Protein AF-A0A925X3W4-F1 (afdb_monomer_lite)

Foldseek 3Di:
DDDDDPDDDDDDDDPDDQFKDWVPDGDPFPDPCDVQQETEAEDDDAPTETEGEPDPDDPPPDDCLRHQEYEYEDAEYEYEAEYDPVPDDPAHYEYEYHDHAYAYEAHAEAEAYEYELHAEEYEAEAAHYAYEYADAHYAYEYEYHAEAYEEEDHAYAYEAAYAYYEYEYEQHHEAYEEEHHEDAYEYADAAYAYEYEDAYEEYEYHDAYEAYEYHYHYYAYEYEDHHYAYEEEQHHEAYEYEYELDNYHYDNHDYNYHYHYDVD

Radius of gyration: 23.6 Å; chains: 1; bounding box: 62×27×88 Å

Secondary structure (DSSP, 8-state):
-----------S---PPP-EEESSS---------TT-EEEE---STT-EEEEE---S--TT--TTS--EEEEEEEESS-EEEEE-TT---SSPEEEEEEEES--EEEE-SSEEEEEEEES--EEEE-BSS-EEEEEES--EEEE-BS--EEEEEESS-EEEE-BS--EEEEEESS-EEE--BSS-EEEEEESS-EEE--BSS-EEEEEESS-EEEEEESS-EEEEEESS-EEEEEESS-EEE--SS--EEEEEESS-EEE-S--

pLDDT: mean 81.2, std 23.92, range [25.94, 98.94]

Structure (mmCIF, N/CA/C/O backbone):
data_AF-A0A925X3W4-F1
#
_entry.id   AF-A0A925X3W4-F1
#
loop_
_atom_site.group_PDB
_atom_site.id
_atom_site.type_symbol
_atom_site.label_atom_id
_atom_site.label_alt_id
_atom_site.label_comp_id
_atom_site.label_asym_id
_atom_site.label_entity_id
_atom_site.label_seq_id
_atom_site.pdbx_PDB_ins_code
_atom_site.Cartn_x
_atom_site.Cartn_y
_atom_site.Cartn_z
_atom_site.occupancy
_atom_site.B_iso_or_equiv
_atom_site.auth_seq_id
_atom_site.auth_comp_id
_atom_site.auth_asym_id
_atom_site.auth_atom_id
_atom_site.pdbx_PDB_model_num
ATOM 1 N N . MET A 1 1 ? -41.308 2.049 60.012 1.00 34.12 1 MET A N 1
ATOM 2 C CA . MET A 1 1 ? -39.906 1.578 59.997 1.00 34.12 1 MET A CA 1
ATOM 3 C C . MET A 1 1 ? -39.761 0.581 58.864 1.00 34.12 1 MET A C 1
ATOM 5 O O . MET A 1 1 ? -40.687 -0.184 58.630 1.00 34.12 1 MET A O 1
ATOM 9 N N . SER A 1 2 ? -38.674 0.724 58.116 1.00 29.53 2 SER A N 1
ATOM 10 C CA . SER A 1 2 ? -38.393 0.185 56.783 1.00 29.53 2 SER A CA 1
ATOM 11 C C . SER A 1 2 ? -37.983 -1.297 56.760 1.00 29.53 2 SER A C 1
ATOM 13 O O . SER A 1 2 ? -37.533 -1.821 57.780 1.00 29.53 2 SER A O 1
ATOM 15 N N . PRO A 1 3 ? -38.067 -1.953 55.586 1.00 35.34 3 PRO A N 1
ATOM 16 C CA . PRO A 1 3 ? -37.484 -3.267 55.335 1.00 35.34 3 PRO A CA 1
ATOM 17 C C . PRO A 1 3 ? -35.989 -3.139 54.998 1.00 35.34 3 PRO A C 1
ATOM 19 O O . PRO A 1 3 ? -35.613 -2.339 54.144 1.00 35.34 3 PRO A O 1
ATOM 22 N N . ALA A 1 4 ? -35.125 -3.925 55.643 1.00 30.73 4 ALA A N 1
ATOM 23 C CA . ALA A 1 4 ? -33.720 -4.047 55.258 1.00 30.73 4 ALA A CA 1
ATOM 24 C C . ALA A 1 4 ? -33.156 -5.387 55.731 1.00 30.73 4 ALA A C 1
ATOM 26 O O . ALA A 1 4 ? -33.060 -5.607 56.931 1.00 30.73 4 ALA A O 1
ATOM 27 N N . PHE A 1 5 ? -32.756 -6.252 54.797 1.00 26.98 5 PHE A N 1
ATOM 28 C CA . PHE A 1 5 ? -31.586 -7.120 54.971 1.00 26.98 5 PHE A CA 1
ATOM 29 C C . PHE A 1 5 ? -31.034 -7.559 53.598 1.00 26.98 5 PHE A C 1
ATOM 31 O O . PHE A 1 5 ? -30.849 -8.736 53.318 1.00 26.98 5 PHE A O 1
ATOM 38 N N . MET A 1 6 ? -30.757 -6.580 52.728 1.00 25.94 6 MET A N 1
ATOM 39 C CA . MET A 1 6 ? -29.618 -6.676 51.810 1.00 25.94 6 MET A CA 1
ATOM 40 C C . MET A 1 6 ? -28.392 -6.233 52.611 1.00 25.94 6 MET A C 1
ATOM 42 O O . MET A 1 6 ? -28.244 -5.046 52.894 1.00 25.94 6 MET A O 1
ATOM 46 N N . LYS A 1 7 ? -27.549 -7.178 53.032 1.00 28.69 7 LYS A N 1
ATOM 47 C CA . LYS A 1 7 ? -26.226 -6.859 53.577 1.00 28.69 7 LYS A CA 1
ATOM 48 C C . LYS A 1 7 ? -25.208 -6.875 52.442 1.00 28.69 7 LYS A C 1
ATOM 50 O O . LYS A 1 7 ? -24.829 -7.942 51.969 1.00 28.69 7 LYS A O 1
ATOM 55 N N . SER A 1 8 ? -24.764 -5.685 52.050 1.00 33.91 8 SER A N 1
ATOM 56 C CA . SER A 1 8 ? -23.366 -5.469 51.686 1.00 33.91 8 SER A CA 1
ATOM 57 C C . SER A 1 8 ? -22.477 -5.677 52.923 1.00 33.91 8 SER A C 1
ATOM 59 O O . SER A 1 8 ? -22.978 -5.605 54.047 1.00 33.91 8 SER A O 1
ATOM 61 N N . ILE A 1 9 ? -21.199 -5.986 52.680 1.00 27.88 9 ILE A N 1
ATOM 62 C CA . ILE A 1 9 ? -19.970 -5.871 53.504 1.00 27.88 9 ILE A CA 1
ATOM 63 C C . ILE A 1 9 ? -19.007 -6.888 52.852 1.00 27.88 9 ILE A C 1
ATOM 65 O O . ILE A 1 9 ? -19.189 -8.093 52.992 1.00 27.88 9 ILE A O 1
ATOM 69 N N . GLU A 1 10 ? -18.196 -6.499 51.864 1.00 32.62 10 GLU A N 1
ATOM 70 C CA . GLU A 1 10 ? -16.856 -5.904 52.048 1.00 32.62 10 GLU A CA 1
ATOM 71 C C . GLU A 1 10 ? -15.978 -6.706 53.016 1.00 32.62 10 GLU A C 1
ATOM 73 O O . GLU A 1 10 ? -16.062 -6.517 54.224 1.00 32.62 10 GLU A O 1
ATOM 78 N N . SER A 1 11 ? -15.117 -7.581 52.481 1.00 28.42 11 SER A N 1
ATOM 79 C CA . SER A 1 11 ? -13.894 -8.025 53.161 1.00 28.42 11 SER A CA 1
ATOM 80 C C . SER A 1 11 ? -12.981 -8.826 52.215 1.00 28.42 11 SER A C 1
ATOM 82 O O . SER A 1 11 ? -13.370 -9.885 51.733 1.00 28.42 11 SER A O 1
ATOM 84 N N . LEU A 1 12 ? -11.766 -8.300 52.037 1.00 27.28 12 LEU A N 1
ATOM 85 C CA . LEU A 1 12 ? -10.549 -8.838 51.409 1.00 27.28 12 LEU A CA 1
ATOM 86 C C . LEU A 1 12 ? -10.336 -8.692 49.882 1.00 27.28 12 LEU A C 1
ATOM 88 O O . LEU A 1 12 ? -10.690 -9.538 49.069 1.00 27.28 12 LEU A O 1
ATOM 92 N N . GLU A 1 13 ? -9.608 -7.602 49.602 1.00 26.17 13 GLU A N 1
ATOM 93 C CA . GLU A 1 13 ? -8.514 -7.431 48.632 1.00 26.17 13 GLU A CA 1
ATOM 94 C C . GLU A 1 13 ? -8.867 -7.074 47.177 1.00 26.17 13 GLU A C 1
ATOM 96 O O . GLU A 1 13 ? -8.944 -7.899 46.277 1.00 26.17 13 GLU A O 1
ATOM 101 N N . ALA A 1 14 ? -9.031 -5.756 46.985 1.00 28.36 14 ALA A N 1
ATOM 102 C CA . ALA A 1 14 ? -8.682 -4.973 45.797 1.00 28.36 14 ALA A CA 1
ATOM 103 C C . ALA A 1 14 ? -8.911 -5.661 44.442 1.00 28.36 14 ALA A C 1
ATOM 105 O O . ALA A 1 14 ? -7.979 -6.102 43.775 1.00 28.36 14 ALA A O 1
ATOM 106 N N . ARG A 1 15 ? -10.167 -5.646 43.994 1.00 34.12 15 ARG A N 1
ATOM 107 C CA . ARG A 1 15 ? -10.527 -5.847 42.587 1.00 34.12 15 ARG A CA 1
ATOM 108 C C . ARG A 1 15 ? -10.001 -4.649 41.784 1.00 34.12 15 ARG A C 1
ATOM 110 O O . ARG A 1 15 ? -10.484 -3.534 41.967 1.00 34.12 15 ARG A O 1
ATOM 117 N N . ARG A 1 16 ? -8.958 -4.874 40.979 1.00 40.09 16 ARG A N 1
ATOM 118 C CA . ARG A 1 16 ? -8.182 -3.865 40.232 1.00 40.09 16 ARG A CA 1
ATOM 119 C C . ARG A 1 16 ? -8.735 -3.764 38.805 1.00 40.09 16 ARG A C 1
ATOM 121 O O . ARG A 1 16 ? -8.763 -4.764 38.101 1.00 40.09 16 ARG A O 1
ATOM 128 N N . LEU A 1 17 ? -9.238 -2.591 38.419 1.00 34.00 17 LEU A N 1
ATOM 129 C CA . LEU A 1 17 ? -9.954 -2.363 37.156 1.00 34.00 17 LEU A CA 1
ATOM 130 C C . LEU A 1 17 ? -9.014 -1.809 36.075 1.00 34.00 17 LEU A C 1
ATOM 132 O O . LEU A 1 17 ? -8.432 -0.746 36.267 1.00 34.00 17 LEU A O 1
ATOM 136 N N . LEU A 1 18 ? -8.938 -2.499 34.935 1.00 37.53 18 LEU A N 1
ATOM 137 C CA . LEU A 1 18 ? -8.702 -1.895 33.621 1.00 37.53 18 LEU A CA 1
ATOM 138 C C . LEU A 1 18 ? -10.071 -1.386 33.130 1.00 37.53 18 LEU A C 1
ATOM 140 O O . LEU A 1 18 ? -11.048 -2.135 33.210 1.00 37.53 18 LEU A O 1
ATOM 144 N N . SER A 1 19 ? -10.196 -0.133 32.692 1.00 40.84 19 SER A N 1
ATOM 145 C CA . SER A 1 19 ? -11.475 0.398 32.199 1.00 40.84 19 SER A CA 1
ATOM 146 C C . SER A 1 19 ? -11.510 0.403 30.673 1.00 40.84 19 SER A C 1
ATOM 148 O O . SER A 1 19 ? -10.933 1.283 30.045 1.00 40.84 19 SER A O 1
ATOM 150 N N . ALA A 1 20 ? -12.234 -0.547 30.084 1.00 39.69 20 ALA A N 1
ATOM 151 C CA . ALA A 1 20 ? -12.773 -0.395 28.735 1.00 39.69 20 ALA A CA 1
ATOM 152 C C . ALA A 1 20 ? -14.108 0.358 28.841 1.00 39.69 20 ALA A C 1
ATOM 154 O O . ALA A 1 20 ? -14.932 0.042 29.708 1.00 39.69 20 ALA A O 1
ATOM 155 N N . THR A 1 21 ? -14.319 1.369 28.000 1.00 36.84 21 THR A N 1
ATOM 156 C CA . THR A 1 21 ? -15.554 2.165 28.013 1.00 36.84 21 THR A CA 1
ATOM 157 C C . THR A 1 21 ? -16.324 1.898 26.727 1.00 36.84 21 THR A C 1
ATOM 159 O O . THR A 1 21 ? -15.906 2.320 25.660 1.00 36.84 21 THR A O 1
ATOM 162 N N . LEU A 1 22 ? -17.474 1.230 26.838 1.00 34.75 22 LEU A N 1
ATOM 163 C CA . LEU A 1 22 ? -18.503 1.195 25.797 1.00 34.75 22 LEU A CA 1
ATOM 164 C C . LEU A 1 22 ? -19.539 2.271 26.160 1.00 34.75 22 LEU A C 1
ATOM 166 O O . LEU A 1 22 ? -20.033 2.285 27.298 1.00 34.75 22 LEU A O 1
ATOM 170 N N . ARG A 1 23 ? -19.920 3.173 25.249 1.00 36.81 23 ARG A N 1
ATOM 171 C CA . ARG A 1 23 ? -21.089 4.039 25.501 1.00 36.81 23 ARG A CA 1
ATOM 172 C C . ARG A 1 23 ? -22.374 3.229 25.303 1.00 36.81 23 ARG A C 1
ATOM 174 O O . ARG A 1 23 ? -22.963 3.239 24.236 1.00 36.81 23 ARG A O 1
ATOM 181 N N . GLY A 1 24 ? -22.819 2.562 26.367 1.00 33.84 24 GLY A N 1
ATOM 182 C CA . GLY A 1 24 ? -24.099 1.842 26.414 1.00 33.84 24 GLY A CA 1
ATOM 183 C C . GLY A 1 24 ? -24.166 0.807 27.534 1.00 33.84 24 GLY A C 1
ATOM 184 O O . GLY A 1 24 ? -25.161 0.751 28.249 1.00 33.84 24 GLY A O 1
ATOM 185 N N . HIS A 1 25 ? -23.074 0.075 27.776 1.00 31.97 25 HIS A N 1
ATOM 186 C CA . HIS A 1 25 ? -22.954 -0.906 28.857 1.00 31.97 25 HIS A CA 1
ATOM 187 C C . HIS A 1 25 ? -21.489 -1.060 29.297 1.00 31.97 25 HIS A C 1
ATOM 189 O O . HIS A 1 25 ? -20.609 -1.311 28.487 1.00 31.97 25 HIS A O 1
ATOM 195 N N . THR A 1 26 ? -21.199 -0.934 30.596 1.00 33.34 26 THR A N 1
ATOM 196 C CA . THR A 1 26 ? -19.861 -1.215 31.145 1.00 33.34 26 THR A CA 1
ATOM 197 C C . THR A 1 26 ? -19.554 -2.707 30.994 1.00 33.34 26 THR A C 1
ATOM 199 O O . THR A 1 26 ? -20.144 -3.521 31.712 1.00 33.34 26 THR A O 1
ATOM 202 N N . LEU A 1 27 ? -18.643 -3.090 30.091 1.00 36.84 27 LEU A N 1
ATOM 203 C CA . LEU A 1 27 ? -18.193 -4.478 30.024 1.00 36.84 27 LEU A CA 1
ATOM 204 C C . LEU A 1 27 ? -17.334 -4.778 31.256 1.00 36.84 27 LEU A C 1
ATOM 206 O O . LEU A 1 27 ? -16.388 -4.062 31.589 1.00 36.84 27 LEU A O 1
ATOM 210 N N . ARG A 1 28 ? -17.685 -5.854 31.960 1.00 33.81 28 ARG A N 1
ATOM 211 C CA . ARG A 1 28 ? -16.826 -6.423 32.993 1.00 33.81 28 ARG A CA 1
ATOM 212 C C . ARG A 1 28 ? -15.615 -7.025 32.293 1.00 33.81 28 ARG A C 1
ATOM 214 O O . ARG A 1 28 ? -15.751 -8.058 31.649 1.00 33.81 28 ARG A O 1
ATOM 221 N N . VAL A 1 29 ? -14.448 -6.412 32.470 1.00 37.69 29 VAL A N 1
ATOM 222 C CA . VAL A 1 29 ? -13.164 -7.079 32.240 1.00 37.69 29 VAL A CA 1
ATOM 223 C C . VAL A 1 29 ? -13.162 -8.325 33.126 1.00 37.69 29 VAL A C 1
ATOM 225 O O . VAL A 1 29 ? -13.021 -8.229 34.346 1.00 37.69 29 VAL A O 1
ATOM 228 N N . ALA A 1 30 ? -13.395 -9.498 32.537 1.00 34.72 30 ALA A N 1
ATOM 229 C CA . ALA A 1 30 ? -13.154 -10.775 33.194 1.00 34.72 30 ALA A CA 1
ATOM 230 C C . ALA A 1 30 ? -11.642 -11.020 33.184 1.00 34.72 30 ALA A C 1
ATOM 232 O O . ALA A 1 30 ? -11.141 -11.901 32.505 1.00 34.72 30 ALA A O 1
ATOM 233 N N . GLY A 1 31 ? -10.914 -10.169 33.902 1.00 32.50 31 GLY A N 1
ATOM 234 C CA . GLY A 1 31 ? -9.524 -10.395 34.238 1.00 32.50 31 GLY A CA 1
ATOM 235 C C . GLY A 1 31 ? -9.478 -11.176 35.542 1.00 32.50 31 GLY A C 1
ATOM 236 O O . GLY A 1 31 ? -9.290 -10.586 36.599 1.00 32.50 31 GLY A O 1
ATOM 237 N N . ASP A 1 32 ? -9.640 -12.494 35.477 1.00 34.69 32 ASP A N 1
ATOM 238 C CA . ASP A 1 32 ? -8.452 -13.233 35.878 1.00 34.69 32 ASP A CA 1
ATOM 239 C C . ASP A 1 32 ? -7.575 -13.111 34.641 1.00 34.69 32 ASP A C 1
ATOM 241 O O . ASP A 1 32 ? -7.994 -13.495 33.547 1.00 34.69 32 ASP A O 1
ATOM 245 N N . ALA A 1 33 ? -6.399 -12.499 34.771 1.00 38.91 33 ALA A N 1
ATOM 246 C CA . ALA A 1 33 ? -5.349 -12.907 33.865 1.00 38.91 33 ALA A CA 1
ATOM 247 C C . ALA A 1 33 ? -5.330 -14.433 33.996 1.00 38.91 33 ALA A C 1
ATOM 249 O O . ALA A 1 33 ? -4.987 -14.952 35.058 1.00 38.91 33 ALA A O 1
ATOM 250 N N . ASP A 1 34 ? -5.759 -15.153 32.959 1.00 46.16 34 ASP A N 1
ATOM 251 C CA . ASP A 1 34 ? -5.366 -16.550 32.857 1.00 46.16 34 ASP A CA 1
ATOM 252 C C . ASP A 1 34 ? -3.828 -16.580 32.951 1.00 46.16 34 ASP A C 1
ATOM 254 O O . ASP A 1 34 ? -3.177 -15.532 32.846 1.00 46.16 34 ASP A O 1
ATOM 258 N N . THR A 1 35 ? -3.202 -17.737 33.131 1.00 47.31 35 THR A N 1
ATOM 259 C CA . THR A 1 35 ? -1.739 -17.848 33.343 1.00 47.31 35 THR A CA 1
ATOM 260 C C . THR A 1 35 ? -0.845 -17.154 32.285 1.00 47.31 35 THR A C 1
ATOM 262 O O . THR A 1 35 ? 0.373 -17.094 32.449 1.00 47.31 35 THR A O 1
ATOM 265 N N . ASP A 1 36 ? -1.452 -16.609 31.227 1.00 51.66 36 ASP A N 1
ATOM 266 C CA . ASP A 1 36 ? -0.879 -15.998 30.036 1.00 51.66 36 ASP A CA 1
ATOM 267 C C . ASP A 1 36 ? -1.049 -14.463 29.919 1.00 51.66 36 ASP A C 1
ATOM 269 O O . ASP A 1 36 ? -0.608 -13.894 28.917 1.00 51.66 36 ASP A O 1
ATOM 273 N N . ASN A 1 37 ? -1.656 -13.771 30.895 1.00 60.03 37 ASN A N 1
ATOM 274 C CA . ASN A 1 37 ? -1.778 -12.298 30.931 1.00 60.03 37 ASN A CA 1
ATOM 275 C C . ASN A 1 37 ? -2.414 -11.662 29.664 1.00 60.03 37 ASN A C 1
ATOM 277 O O . ASN A 1 37 ? -1.815 -10.799 29.011 1.00 60.03 37 ASN A O 1
ATOM 281 N N . THR A 1 38 ? -3.628 -12.102 29.306 1.00 61.22 38 THR A N 1
ATOM 282 C CA . THR A 1 38 ? -4.389 -11.654 28.117 1.00 61.22 38 THR A CA 1
ATOM 283 C C . THR A 1 38 ? -5.673 -10.903 28.502 1.00 61.22 38 THR A C 1
ATOM 285 O O . THR A 1 38 ? -6.366 -11.316 29.430 1.00 61.22 38 THR A O 1
ATOM 288 N N . ILE A 1 39 ? -6.012 -9.830 27.777 1.00 66.81 39 ILE A N 1
ATOM 289 C CA . ILE A 1 39 ? -7.287 -9.093 27.879 1.00 66.81 39 ILE A CA 1
ATOM 290 C C . ILE A 1 39 ? -8.147 -9.421 26.655 1.00 66.81 39 ILE A C 1
ATOM 292 O O . ILE A 1 39 ? -7.658 -9.322 25.535 1.00 66.81 39 ILE A O 1
ATOM 296 N N . ILE A 1 40 ? -9.418 -9.785 26.856 1.00 65.12 40 ILE A N 1
ATOM 297 C CA . ILE A 1 40 ? -10.365 -10.089 25.771 1.00 65.12 40 ILE A CA 1
ATOM 298 C C . ILE A 1 40 ? -11.589 -9.180 25.893 1.00 65.12 40 ILE A C 1
ATOM 300 O O . ILE A 1 40 ? -12.218 -9.117 26.953 1.00 65.12 40 ILE A O 1
ATOM 304 N N . VAL A 1 41 ? -11.934 -8.511 24.796 1.00 71.44 41 VAL A N 1
ATOM 305 C CA . VAL A 1 41 ? -13.128 -7.684 24.635 1.00 71.44 41 VAL A CA 1
ATOM 306 C C . VAL A 1 41 ? -13.906 -8.209 23.431 1.00 71.44 41 VAL A C 1
ATOM 308 O O . VAL A 1 41 ? -13.392 -8.282 22.321 1.00 71.44 41 VAL A O 1
ATOM 311 N N . SER A 1 42 ? -15.146 -8.631 23.652 1.00 67.62 42 SER A N 1
ATOM 312 C CA . SER A 1 42 ? -16.023 -9.106 22.579 1.00 67.62 42 SER A CA 1
ATOM 313 C C . SER A 1 42 ? -17.445 -8.672 22.914 1.00 67.62 42 SER A C 1
ATOM 315 O O . SER A 1 42 ? -18.057 -9.279 23.805 1.00 67.62 42 SER A O 1
ATOM 317 N N . PRO A 1 43 ? -17.953 -7.600 22.297 1.00 63.91 43 PRO A N 1
ATOM 318 C CA . PRO A 1 43 ? -19.298 -7.133 22.530 1.00 63.91 43 PRO A CA 1
ATOM 319 C C . PRO A 1 43 ? -20.292 -8.084 21.817 1.00 63.91 43 PRO A C 1
ATOM 321 O O . PRO A 1 43 ? -19.896 -9.091 21.211 1.00 63.91 43 PRO A O 1
ATOM 324 N N . SER A 1 44 ? -21.586 -7.925 22.085 1.00 58.53 44 SER A N 1
ATOM 325 C CA . SER A 1 44 ? -22.585 -8.977 21.831 1.00 58.53 44 SER A CA 1
ATOM 326 C C . SER A 1 44 ? -23.497 -8.718 20.645 1.00 58.53 44 SER A C 1
ATOM 328 O O . SER A 1 44 ? -24.149 -9.671 20.215 1.00 58.53 44 SER A O 1
ATOM 330 N N . ASP A 1 45 ? -23.567 -7.484 20.152 1.00 59.44 45 ASP A N 1
ATOM 331 C CA . ASP A 1 45 ? -24.623 -7.038 19.253 1.00 59.44 45 ASP A CA 1
ATOM 332 C C . ASP A 1 45 ? -24.045 -6.227 18.082 1.00 59.44 45 ASP A C 1
ATOM 334 O O . ASP A 1 45 ? -22.899 -5.810 18.100 1.00 59.44 45 ASP A O 1
ATOM 338 N N . ALA A 1 46 ? -24.841 -6.038 17.031 1.00 59.84 46 ALA A N 1
ATOM 339 C CA . ALA A 1 46 ? -24.412 -5.292 15.854 1.00 59.84 46 ALA A CA 1
ATOM 340 C C . ALA A 1 46 ? -24.415 -3.779 16.087 1.00 59.84 46 ALA A C 1
ATOM 342 O O . ALA A 1 46 ? -25.419 -3.247 16.578 1.00 59.84 46 ALA A O 1
ATOM 343 N N . GLY A 1 47 ? -23.361 -3.082 15.649 1.00 59.81 47 GLY A N 1
ATOM 344 C CA . GLY A 1 47 ? -23.275 -1.623 15.761 1.00 59.81 47 GLY A CA 1
ATOM 345 C C . GLY A 1 47 ? -22.529 -1.136 17.006 1.00 59.81 47 GLY A C 1
ATOM 346 O O . GLY A 1 47 ? -22.841 -0.056 17.524 1.00 59.81 47 GLY A O 1
ATOM 347 N N . ASP A 1 48 ? -21.629 -1.950 17.553 1.00 64.56 48 ASP A N 1
ATOM 348 C CA . ASP A 1 48 ? -20.991 -1.736 18.841 1.00 64.56 48 ASP A CA 1
ATOM 349 C C . ASP A 1 48 ? -19.756 -0.819 18.720 1.00 64.56 48 ASP A C 1
ATOM 351 O O . ASP A 1 48 ? -18.853 -0.992 17.907 1.00 64.56 48 ASP A O 1
ATOM 355 N N . GLN A 1 49 ? -19.680 0.189 19.597 1.00 64.44 49 GLN A N 1
ATOM 356 C CA . GLN A 1 49 ? -18.499 1.051 19.727 1.00 64.44 49 GLN A CA 1
ATOM 357 C C . GLN A 1 49 ? -17.642 0.614 20.916 1.00 64.44 49 GLN A C 1
ATOM 359 O O . GLN A 1 49 ? -17.976 0.892 22.074 1.00 64.44 49 GLN A O 1
ATOM 364 N N . VAL A 1 50 ? -16.516 -0.033 20.632 1.00 65.62 50 VAL A N 1
ATOM 365 C CA . VAL A 1 50 ? -15.541 -0.544 21.595 1.00 65.62 50 VAL A CA 1
ATOM 366 C C . VAL A 1 50 ? -14.311 0.356 21.673 1.00 65.62 50 VAL A C 1
ATOM 368 O O . VAL A 1 50 ? -13.485 0.400 20.767 1.00 65.62 50 VAL A O 1
ATOM 371 N N . GLN A 1 51 ? -14.124 1.000 22.826 1.00 65.31 51 GLN A N 1
ATOM 372 C CA . GLN A 1 51 ? -12.900 1.736 23.137 1.00 65.31 51 GLN A CA 1
ATOM 373 C C . GLN A 1 51 ? -12.153 1.092 24.315 1.00 65.31 51 GLN A C 1
ATOM 375 O O . GLN A 1 51 ? -12.680 0.974 25.432 1.00 65.31 51 GLN A O 1
ATOM 380 N N . VAL A 1 52 ? -10.903 0.699 24.069 1.00 64.56 52 VAL A N 1
ATOM 381 C CA . VAL A 1 52 ? -9.951 0.206 25.070 1.00 64.56 52 VAL A CA 1
ATOM 382 C C . VAL A 1 52 ? -8.923 1.304 25.334 1.00 64.56 52 VAL A C 1
ATOM 384 O O . VAL A 1 52 ? -8.068 1.587 24.499 1.00 64.56 52 VAL A O 1
ATOM 387 N N . ASN A 1 53 ? -9.002 1.916 26.516 1.00 60.25 53 ASN A N 1
ATOM 388 C CA . ASN A 1 53 ? -8.043 2.932 26.946 1.00 60.25 53 ASN A CA 1
ATOM 389 C C . ASN A 1 53 ? -6.929 2.283 27.764 1.00 60.25 53 ASN A C 1
ATOM 391 O O . ASN A 1 53 ? -7.198 1.643 28.788 1.00 60.25 53 ASN A O 1
ATOM 395 N N . LEU A 1 54 ? -5.681 2.486 27.347 1.00 57.19 54 LEU A N 1
ATOM 396 C CA . LEU A 1 54 ? -4.498 2.026 28.070 1.00 57.19 54 LEU A CA 1
ATOM 397 C C . LEU A 1 54 ? -3.874 3.204 28.840 1.00 57.19 54 LEU A C 1
ATOM 399 O O . LEU A 1 54 ? -2.802 3.702 28.513 1.00 57.19 54 LEU A O 1
ATOM 403 N N . ASP A 1 55 ? -4.563 3.679 29.885 1.00 52.84 55 ASP A N 1
ATOM 404 C CA . ASP A 1 55 ? -4.112 4.827 30.687 1.00 52.84 55 ASP A CA 1
ATOM 405 C C . ASP A 1 55 ? -3.041 4.456 31.736 1.00 52.84 55 ASP A C 1
ATOM 407 O O . ASP A 1 55 ? -3.279 3.681 32.667 1.00 52.84 55 ASP A O 1
ATOM 411 N N . LEU A 1 56 ? -1.875 5.112 31.663 1.00 47.22 56 LEU A N 1
ATOM 412 C CA . LEU A 1 56 ? -0.854 5.166 32.720 1.00 47.22 56 LEU A CA 1
ATOM 413 C C . LEU A 1 56 ? -1.045 6.415 33.603 1.00 47.22 56 LEU A C 1
ATOM 415 O O . LEU A 1 56 ? -0.244 7.344 33.547 1.00 47.22 56 LEU A O 1
ATOM 419 N N . GLU A 1 57 ? -2.072 6.477 34.454 1.00 41.56 57 GLU A N 1
ATOM 420 C CA . GLU A 1 57 ? -2.049 7.419 35.588 1.00 41.56 57 GLU A CA 1
ATOM 421 C C . GLU A 1 57 ? -2.449 6.749 36.913 1.00 41.56 57 GLU A C 1
ATOM 423 O O . GLU A 1 57 ? -3.609 6.501 37.223 1.00 41.56 57 GLU A O 1
ATOM 428 N N . ALA A 1 58 ? -1.414 6.484 37.716 1.00 34.06 58 ALA A N 1
ATOM 429 C CA . ALA A 1 58 ? -1.434 6.371 39.174 1.00 34.06 58 ALA A CA 1
ATOM 430 C C . ALA A 1 58 ? -2.334 5.308 39.836 1.00 34.06 58 ALA A C 1
ATOM 432 O O . ALA A 1 58 ? -2.737 5.481 40.988 1.00 34.06 58 ALA A O 1
ATOM 433 N N . ALA A 1 59 ? -2.533 4.140 39.227 1.00 34.59 59 ALA A N 1
ATOM 434 C CA . ALA A 1 59 ? -2.757 2.946 40.039 1.00 34.59 59 ALA A CA 1
ATOM 435 C C . ALA A 1 59 ? -1.388 2.436 40.520 1.00 34.59 59 ALA A C 1
ATOM 437 O O . ALA A 1 59 ? -0.665 1.785 39.775 1.00 34.59 59 ALA A O 1
ATOM 438 N N . GLN A 1 60 ? -1.020 2.712 41.775 1.00 38.81 60 GLN A N 1
ATOM 439 C CA . GLN A 1 60 ? 0.237 2.277 42.421 1.00 38.81 60 GLN A CA 1
ATOM 440 C C . GLN A 1 60 ? 0.493 0.744 42.418 1.00 38.81 60 GLN A C 1
ATOM 442 O O . GLN A 1 60 ? 1.435 0.285 43.059 1.00 38.81 60 GLN A O 1
ATOM 447 N N . PHE A 1 61 ? -0.329 -0.069 41.740 1.00 35.25 61 PHE A N 1
ATOM 448 C CA . PHE A 1 61 ? -0.377 -1.524 41.908 1.00 35.25 61 PHE A CA 1
ATOM 449 C C . PHE A 1 61 ? -0.717 -2.337 40.638 1.00 35.25 61 PHE A C 1
ATOM 451 O O . PHE A 1 61 ? -1.003 -3.531 40.763 1.00 35.25 61 PHE A O 1
ATOM 458 N N . PHE A 1 62 ? -0.682 -1.738 39.438 1.00 36.56 62 PHE A N 1
ATOM 459 C CA . PHE A 1 62 ? -0.657 -2.475 38.164 1.00 36.56 62 PHE A CA 1
ATOM 460 C C . PHE A 1 62 ? 0.235 -1.733 37.168 1.00 36.56 62 PHE A C 1
ATOM 462 O O . PHE A 1 62 ? 0.012 -0.561 36.876 1.00 36.56 62 PHE A O 1
ATOM 469 N N . THR A 1 63 ? 1.260 -2.405 36.666 1.00 47.06 63 THR A N 1
ATOM 470 C CA . THR A 1 63 ? 2.002 -1.956 35.493 1.00 47.06 63 THR A CA 1
ATOM 471 C C . THR A 1 63 ? 1.482 -2.775 34.314 1.00 47.06 63 THR A C 1
ATOM 473 O O . THR A 1 63 ? 1.265 -3.977 34.446 1.00 47.06 63 THR A O 1
ATOM 476 N N . LEU A 1 64 ? 1.334 -2.174 33.132 1.00 51.00 64 LEU A N 1
ATOM 477 C CA . LEU A 1 64 ? 1.122 -2.920 31.878 1.00 51.00 64 LEU A CA 1
ATOM 478 C C . LEU A 1 64 ? 2.286 -3.883 31.551 1.00 51.00 64 LEU A C 1
ATOM 480 O O . LEU A 1 64 ? 2.243 -4.592 30.557 1.00 51.00 64 LEU A O 1
ATOM 484 N N . ALA A 1 65 ? 3.307 -3.951 32.416 1.00 54.16 65 ALA A N 1
ATOM 485 C CA . ALA A 1 65 ? 4.490 -4.788 32.283 1.00 54.16 65 ALA A CA 1
ATOM 486 C C . ALA A 1 65 ? 4.188 -6.292 32.199 1.00 54.16 65 ALA A C 1
ATOM 488 O O . ALA A 1 65 ? 5.015 -7.028 31.660 1.00 54.16 65 ALA A O 1
ATOM 489 N N . ASP A 1 66 ? 3.044 -6.739 32.727 1.00 57.56 66 ASP A N 1
ATOM 490 C CA . ASP A 1 66 ? 2.662 -8.151 32.708 1.00 57.56 66 ASP A CA 1
ATOM 491 C C . ASP A 1 66 ? 1.728 -8.503 31.543 1.00 57.56 66 ASP A C 1
ATOM 493 O O . ASP A 1 66 ? 1.727 -9.659 31.123 1.00 57.56 66 ASP A O 1
ATOM 497 N N . VAL A 1 67 ? 0.979 -7.546 30.979 1.00 63.94 67 VAL A N 1
ATOM 498 C CA . VAL A 1 67 ? 0.075 -7.805 29.847 1.00 63.94 67 VAL A CA 1
ATOM 499 C C . VAL A 1 67 ? 0.894 -8.195 28.624 1.00 63.94 67 VAL A C 1
ATOM 501 O O . VAL A 1 67 ? 1.851 -7.520 28.256 1.00 63.94 67 VAL A O 1
ATOM 504 N N . ARG A 1 68 ? 0.514 -9.305 27.990 1.00 72.94 68 ARG A N 1
ATOM 505 C CA . ARG A 1 68 ? 1.161 -9.791 26.764 1.00 72.94 68 ARG A CA 1
ATOM 506 C C . ARG A 1 68 ? 0.281 -9.642 25.541 1.00 72.94 68 ARG A C 1
ATOM 508 O O . ARG A 1 68 ? 0.812 -9.524 24.440 1.00 72.94 68 ARG A O 1
ATOM 515 N N . ARG A 1 69 ? -1.043 -9.716 25.716 1.00 77.75 69 ARG A N 1
ATOM 516 C CA . ARG A 1 69 ? -1.996 -9.680 24.606 1.00 77.75 69 ARG A CA 1
ATOM 517 C C . ARG A 1 69 ? -3.273 -8.924 24.947 1.00 77.75 69 ARG A C 1
ATOM 519 O O . ARG A 1 69 ? -3.794 -9.064 26.054 1.00 77.75 69 ARG A O 1
ATOM 526 N N . ILE A 1 70 ? -3.796 -8.209 23.962 1.00 80.19 70 ILE A N 1
ATOM 527 C CA . ILE A 1 70 ? -5.138 -7.624 23.955 1.00 80.19 70 ILE A CA 1
ATOM 528 C C . ILE A 1 70 ? -5.853 -8.174 22.728 1.00 80.19 70 ILE A C 1
ATOM 530 O O . ILE A 1 70 ? -5.263 -8.223 21.658 1.00 80.19 70 ILE A O 1
ATOM 534 N N . ILE A 1 71 ? -7.094 -8.621 22.882 1.00 81.69 71 ILE A N 1
ATOM 535 C CA . ILE A 1 71 ? -7.926 -9.127 21.792 1.00 81.69 71 ILE A CA 1
ATOM 536 C C . ILE A 1 71 ? -9.248 -8.368 21.823 1.00 81.69 71 ILE A C 1
ATOM 538 O O . ILE A 1 71 ? -9.924 -8.366 22.855 1.00 81.69 71 ILE A O 1
ATOM 542 N N . VAL A 1 72 ? -9.616 -7.751 20.706 1.00 83.81 72 VAL A N 1
ATOM 543 C CA . VAL A 1 72 ? -10.887 -7.058 20.493 1.00 83.81 72 VAL A CA 1
ATOM 544 C C . VAL A 1 72 ? -11.526 -7.604 19.218 1.00 83.81 72 VAL A C 1
ATOM 546 O O . VAL A 1 72 ? -10.851 -7.703 18.203 1.00 83.81 72 VAL A O 1
ATOM 549 N N . SER A 1 73 ? -12.802 -7.982 19.270 1.00 83.19 73 SER A N 1
ATOM 550 C CA . SER A 1 73 ? -13.539 -8.517 18.113 1.00 83.19 73 SER A CA 1
ATOM 551 C C . SER A 1 73 ? -14.917 -7.868 18.042 1.00 83.19 73 SER A C 1
ATOM 553 O O . SER A 1 73 ? -15.583 -7.885 19.075 1.00 83.19 73 SER A O 1
ATOM 555 N N . GLY A 1 74 ? -15.315 -7.304 16.898 1.00 76.88 74 GLY A N 1
ATOM 556 C CA . GLY A 1 74 ? -16.625 -6.684 16.641 1.00 76.88 74 GLY A CA 1
ATOM 557 C C . GLY A 1 74 ? -17.718 -7.713 16.330 1.00 76.88 74 GLY A C 1
ATOM 558 O O . GLY A 1 74 ? -18.741 -7.776 17.013 1.00 76.88 74 GLY A O 1
ATOM 559 N N . ARG A 1 75 ? -17.386 -8.693 15.481 1.00 81.31 75 ARG A N 1
ATOM 560 C CA . ARG A 1 75 ? -18.209 -9.834 15.036 1.00 81.31 75 ARG A CA 1
ATOM 561 C C . ARG A 1 75 ? -19.165 -9.515 13.895 1.00 81.31 75 ARG A C 1
ATOM 563 O O . ARG A 1 75 ? -18.899 -9.976 12.800 1.00 81.31 75 ARG A O 1
ATOM 570 N N . ASN A 1 76 ? -20.329 -8.926 14.156 1.00 79.56 76 ASN A N 1
ATOM 571 C CA . ASN A 1 76 ? -21.364 -8.729 13.135 1.00 79.56 76 ASN A CA 1
ATOM 572 C C . ASN A 1 76 ? -21.858 -7.290 13.206 1.00 79.56 76 ASN A C 1
ATOM 574 O O . ASN A 1 76 ? -22.200 -6.851 14.294 1.00 79.56 76 ASN A O 1
ATOM 578 N N . GLY A 1 77 ? -22.138 -6.677 12.062 1.00 81.25 77 GLY A N 1
ATOM 579 C CA . GLY A 1 77 ? -22.580 -5.290 11.978 1.00 81.25 77 GLY A CA 1
ATOM 580 C C . GLY A 1 77 ? -21.426 -4.293 12.027 1.00 81.25 77 GLY A C 1
ATOM 581 O O . GLY A 1 77 ? -20.296 -4.651 12.281 1.00 81.25 77 GLY A O 1
ATOM 582 N N . ASP A 1 78 ? -21.753 -3.031 11.769 1.00 84.75 78 ASP A N 1
ATOM 583 C CA . ASP A 1 78 ? -20.768 -1.954 11.638 1.00 84.75 78 ASP A CA 1
ATOM 584 C C . ASP A 1 78 ? -20.223 -1.524 13.014 1.00 84.75 78 ASP A C 1
ATOM 586 O O . ASP A 1 78 ? -20.890 -0.790 13.753 1.00 84.75 78 ASP A O 1
ATOM 590 N N . ASP A 1 79 ? -19.016 -1.942 13.364 1.00 80.25 79 ASP A N 1
ATOM 591 C CA . ASP A 1 79 ? -18.410 -1.737 14.673 1.00 80.25 79 ASP A CA 1
ATOM 592 C C . ASP A 1 79 ? -17.318 -0.652 14.658 1.00 80.25 79 ASP A C 1
ATOM 594 O O . ASP A 1 79 ? -16.755 -0.261 13.638 1.00 80.25 79 ASP A O 1
ATOM 598 N N . THR A 1 80 ? -17.001 -0.092 15.827 1.00 84.62 80 THR A N 1
ATOM 599 C CA . THR A 1 80 ? -15.839 0.799 15.986 1.00 84.62 80 THR A CA 1
ATOM 600 C C . THR A 1 80 ? -14.923 0.252 17.061 1.00 84.62 80 THR A C 1
ATOM 602 O O . THR A 1 80 ? -15.297 0.253 18.230 1.00 84.62 80 THR A O 1
ATOM 605 N N . LEU A 1 81 ? -13.715 -0.170 16.700 1.00 84.50 81 LEU A N 1
ATOM 606 C CA . LEU A 1 81 ? -12.706 -0.697 17.614 1.00 84.50 81 LEU A CA 1
ATOM 607 C C . LEU A 1 81 ? -11.589 0.332 17.776 1.00 84.50 81 LEU A C 1
ATOM 609 O O . LEU A 1 81 ? -11.045 0.833 16.800 1.00 84.50 81 LEU A O 1
ATOM 613 N N . THR A 1 82 ? -11.242 0.708 19.003 1.00 83.25 82 THR A N 1
ATOM 614 C CA . THR A 1 82 ? -10.186 1.703 19.246 1.00 83.25 82 THR A CA 1
ATOM 615 C C . THR A 1 82 ? -9.282 1.292 20.397 1.00 83.25 82 THR A C 1
ATOM 617 O O . THR A 1 82 ? -9.768 1.042 21.504 1.00 83.25 82 THR A O 1
ATOM 620 N N . ILE A 1 83 ? -7.972 1.275 20.144 1.00 80.69 83 ILE A N 1
ATOM 621 C CA . ILE A 1 83 ? -6.919 1.193 21.159 1.00 80.69 83 ILE A CA 1
ATOM 622 C C . ILE A 1 83 ? -6.291 2.581 21.303 1.00 80.69 83 ILE A C 1
ATOM 624 O O . ILE A 1 83 ? -5.609 3.060 20.402 1.00 80.69 83 ILE A O 1
ATOM 628 N N . ASP A 1 84 ? -6.529 3.240 22.436 1.00 73.94 84 ASP A N 1
ATOM 629 C CA . ASP A 1 84 ? -5.934 4.548 22.726 1.00 73.94 84 ASP A CA 1
ATOM 630 C C . ASP A 1 84 ? -4.636 4.379 23.530 1.00 73.94 84 ASP A C 1
ATOM 632 O O . ASP A 1 84 ? -4.657 3.958 24.693 1.00 73.94 84 ASP A O 1
ATOM 636 N N . GLU A 1 85 ? -3.514 4.734 22.897 1.00 71.44 85 GLU A N 1
ATOM 637 C CA . GLU A 1 85 ? -2.165 4.739 23.482 1.00 71.44 85 GLU A CA 1
ATOM 638 C C . GLU A 1 85 ? -1.545 6.142 23.513 1.00 71.44 85 GLU A C 1
ATOM 640 O O . GLU A 1 85 ? -0.323 6.304 23.481 1.00 71.44 85 GLU A O 1
ATOM 645 N N . SER A 1 86 ? -2.373 7.186 23.607 1.00 59.03 86 SER A N 1
ATOM 646 C CA . SER A 1 86 ? -1.974 8.606 23.567 1.00 59.03 86 SER A CA 1
ATOM 647 C C . SER A 1 86 ? -0.904 9.042 24.586 1.00 59.03 86 SER A C 1
ATOM 649 O O . SER A 1 86 ? -0.437 10.183 24.547 1.00 59.03 86 SER A O 1
ATOM 651 N N . ARG A 1 87 ? -0.476 8.159 25.497 1.00 57.22 87 ARG A N 1
ATOM 652 C CA . ARG A 1 87 ? 0.572 8.396 26.504 1.00 57.22 87 ARG A CA 1
ATOM 653 C C . ARG A 1 87 ? 1.845 7.554 26.309 1.00 57.22 87 ARG A C 1
ATOM 655 O O . ARG A 1 87 ? 2.721 7.604 27.174 1.00 57.22 87 ARG A O 1
ATOM 662 N N . GLY A 1 88 ? 1.978 6.862 25.174 1.00 55.59 88 GLY A N 1
ATOM 663 C CA . GLY A 1 88 ? 3.176 6.135 24.736 1.00 55.59 88 GLY A CA 1
ATOM 664 C C . GLY A 1 88 ? 3.011 4.611 24.727 1.00 55.59 88 GLY A C 1
ATOM 665 O O . GLY A 1 88 ? 2.342 4.058 25.596 1.00 55.59 88 GLY A O 1
ATOM 666 N N . GLY A 1 89 ? 3.659 3.952 23.758 1.00 56.94 89 GLY A N 1
ATOM 667 C CA . GLY A 1 89 ? 3.645 2.495 23.590 1.00 56.94 89 GLY A CA 1
ATOM 668 C C . GLY A 1 89 ? 4.320 1.724 24.735 1.00 56.94 89 GLY A C 1
ATOM 669 O O . GLY A 1 89 ? 5.220 2.212 25.428 1.00 56.94 89 GLY A O 1
ATOM 670 N N . PHE A 1 90 ? 3.878 0.488 24.926 1.00 61.34 90 PHE A N 1
ATOM 671 C CA . PHE A 1 90 ? 4.269 -0.463 25.967 1.00 61.34 90 PHE A CA 1
ATOM 672 C C . PHE A 1 90 ? 5.379 -1.440 25.519 1.00 61.34 90 PHE A C 1
ATOM 674 O O . PHE A 1 90 ? 5.962 -2.142 26.354 1.00 61.34 90 PHE A O 1
ATOM 681 N N . GLY A 1 91 ? 5.710 -1.460 24.222 1.00 57.38 91 GLY A N 1
ATOM 682 C CA . GLY A 1 91 ? 6.820 -2.164 23.573 1.00 57.38 91 GLY A CA 1
ATOM 683 C C . GLY A 1 91 ? 6.796 -3.693 23.667 1.00 57.38 91 GLY A C 1
ATOM 684 O O . GLY A 1 91 ? 7.814 -4.333 23.377 1.00 57.38 91 GLY A O 1
ATOM 685 N N . LYS A 1 92 ? 5.699 -4.295 24.142 1.00 69.31 92 LYS A N 1
ATOM 686 C CA . LYS A 1 92 ? 5.604 -5.735 24.472 1.00 69.31 92 LYS A CA 1
ATOM 687 C C . LYS A 1 92 ? 4.196 -6.320 24.370 1.00 69.31 92 LYS A C 1
ATOM 689 O O . LYS A 1 92 ? 4.042 -7.514 24.648 1.00 69.31 92 LYS A O 1
ATOM 694 N N . ILE A 1 93 ? 3.191 -5.529 24.011 1.00 75.88 93 ILE A N 1
ATOM 695 C CA . ILE A 1 93 ? 1.812 -6.005 23.950 1.00 75.88 93 ILE A CA 1
ATOM 696 C C . ILE A 1 93 ? 1.495 -6.346 22.497 1.00 75.88 93 ILE A C 1
ATOM 698 O O . ILE A 1 93 ? 1.751 -5.562 21.595 1.00 75.88 93 ILE A O 1
ATOM 702 N N . LEU A 1 94 ? 0.971 -7.549 22.267 1.00 82.50 94 LEU A N 1
ATOM 703 C CA . LEU A 1 94 ? 0.406 -7.924 20.972 1.00 82.50 94 LEU A CA 1
ATOM 704 C C . LEU A 1 94 ? -1.082 -7.596 20.997 1.00 82.50 94 LEU A C 1
ATOM 706 O O . LEU A 1 94 ? -1.819 -8.156 21.814 1.00 82.50 94 LEU A O 1
ATOM 710 N N . VAL A 1 95 ? -1.525 -6.720 20.112 1.00 87.75 95 VAL A N 1
ATOM 711 C CA . VAL A 1 95 ? -2.942 -6.377 19.987 1.00 87.75 95 VAL A CA 1
ATOM 712 C C . VAL A 1 95 ? -3.525 -7.149 18.811 1.00 87.75 95 VAL A C 1
ATOM 714 O O . VAL A 1 95 ? -2.916 -7.213 17.751 1.00 87.75 95 VAL A O 1
ATOM 717 N N . TYR A 1 96 ? -4.693 -7.746 19.006 1.00 90.25 96 TYR A N 1
ATOM 718 C CA . TYR A 1 96 ? -5.489 -8.386 17.968 1.00 90.25 96 TYR A CA 1
ATOM 719 C C . TYR A 1 96 ? -6.810 -7.633 17.856 1.00 90.25 96 TYR A C 1
ATOM 721 O O . TYR A 1 96 ? -7.517 -7.512 18.859 1.00 90.25 96 TYR A O 1
ATOM 729 N N . LEU A 1 97 ? -7.120 -7.133 16.666 1.00 92.06 97 LEU A N 1
ATOM 730 C CA . LEU A 1 97 ? -8.357 -6.435 16.332 1.00 92.06 97 LEU A CA 1
ATOM 731 C C . LEU A 1 97 ? -9.018 -7.182 15.171 1.00 92.06 97 LEU A C 1
ATOM 733 O O . LEU A 1 97 ? -8.348 -7.527 14.203 1.00 92.06 97 LEU A O 1
ATOM 737 N N . ASP A 1 98 ? -10.307 -7.462 15.290 1.00 93.38 98 ASP A N 1
ATOM 738 C CA . ASP A 1 98 ? -11.090 -8.198 14.294 1.00 93.38 98 ASP A CA 1
ATOM 739 C C . ASP A 1 98 ? -12.441 -7.499 14.135 1.00 93.38 98 ASP A C 1
ATOM 741 O O . ASP A 1 98 ? -13.230 -7.524 15.080 1.00 93.38 98 ASP A O 1
ATOM 745 N N . GLY A 1 99 ? -12.675 -6.828 13.007 1.00 90.56 99 GLY A N 1
ATOM 746 C CA . GLY A 1 99 ? -13.932 -6.136 12.710 1.00 90.56 99 GLY A CA 1
ATOM 747 C C . GLY A 1 99 ? -15.086 -7.132 12.627 1.00 90.56 99 GLY A C 1
ATOM 748 O O . GLY A 1 99 ? -15.922 -7.201 13.531 1.00 90.56 99 GLY A O 1
ATOM 749 N N . GLY A 1 100 ? -15.012 -8.053 11.670 1.00 91.94 100 GLY A N 1
ATOM 750 C CA . GLY A 1 100 ? -15.952 -9.156 11.518 1.00 91.94 100 GLY A CA 1
ATOM 751 C C . GLY A 1 100 ? -16.774 -9.019 10.242 1.00 91.94 100 GLY A C 1
ATOM 752 O O . GLY A 1 100 ? -16.226 -9.083 9.153 1.00 91.94 100 GLY A O 1
ATOM 753 N N . GLU A 1 101 ? -18.100 -8.979 10.336 1.00 91.81 101 GLU A N 1
ATOM 754 C CA . GLU A 1 101 ? -18.974 -8.590 9.225 1.00 91.81 101 GLU A CA 1
ATOM 755 C C . GLU A 1 101 ? -19.465 -7.171 9.458 1.00 91.81 101 GLU A C 1
ATOM 757 O O . GLU A 1 101 ? -19.943 -6.920 10.549 1.00 91.81 101 GLU A O 1
ATOM 762 N N . GLY A 1 102 ? -19.549 -6.329 8.437 1.00 91.25 102 GLY A N 1
ATOM 763 C CA . GLY A 1 102 ? -20.031 -4.960 8.584 1.00 91.25 102 GLY A CA 1
ATOM 764 C C . GLY A 1 102 ? -19.057 -3.970 7.976 1.00 91.25 102 GLY A C 1
ATOM 765 O O . GLY A 1 102 ? -18.101 -4.346 7.325 1.00 91.25 102 GLY A O 1
ATOM 766 N N . LYS A 1 103 ? -19.359 -2.686 8.104 1.00 94.50 103 LYS A N 1
ATOM 767 C CA . LYS A 1 103 ? -18.416 -1.618 7.775 1.00 94.50 103 LYS A CA 1
ATOM 768 C C . LYS A 1 103 ? -17.776 -1.136 9.057 1.00 94.50 103 LYS A C 1
ATOM 770 O O . LYS A 1 103 ? -18.396 -0.358 9.789 1.00 94.50 103 LYS A O 1
ATOM 775 N N . ASP A 1 104 ? -16.562 -1.579 9.314 1.00 91.44 104 ASP A N 1
ATOM 776 C CA . ASP A 1 104 ? -15.913 -1.382 10.594 1.00 91.44 104 ASP A CA 1
ATOM 777 C C . ASP A 1 104 ? -14.945 -0.201 10.573 1.00 91.44 104 ASP A C 1
ATOM 779 O O . ASP A 1 104 ? -14.350 0.158 9.559 1.00 91.44 104 ASP A O 1
ATOM 783 N N . ILE A 1 105 ? -14.780 0.438 11.730 1.00 93.38 105 ILE A N 1
ATOM 784 C CA . ILE A 1 105 ? -13.751 1.453 11.957 1.00 93.38 105 ILE A CA 1
ATOM 785 C C . ILE A 1 105 ? -12.779 0.914 12.997 1.00 93.38 105 ILE A C 1
ATOM 787 O O . ILE A 1 105 ? -13.125 0.801 14.174 1.00 93.38 105 ILE A O 1
ATOM 791 N N . ILE A 1 106 ? -11.543 0.642 12.598 1.00 93.56 106 ILE A N 1
ATOM 792 C CA . ILE A 1 106 ? -10.500 0.117 13.476 1.00 93.56 106 ILE A CA 1
ATOM 793 C C . ILE A 1 106 ? -9.392 1.157 13.630 1.00 93.56 106 ILE A C 1
ATOM 795 O O . ILE A 1 106 ? -8.698 1.486 12.677 1.00 93.56 106 ILE A O 1
ATOM 799 N N . ASN A 1 107 ? -9.199 1.652 14.853 1.00 92.50 107 ASN A N 1
ATOM 800 C CA . ASN A 1 107 ? -8.119 2.567 15.216 1.00 92.50 107 ASN A CA 1
ATOM 801 C C . ASN A 1 107 ? -7.144 1.859 16.164 1.00 92.50 107 ASN A C 1
ATOM 803 O O . ASN A 1 107 ? -7.444 1.667 17.348 1.00 92.50 107 ASN A O 1
ATOM 807 N N . ALA A 1 108 ? -5.990 1.453 15.649 1.00 90.44 108 ALA A N 1
ATOM 808 C CA . ALA A 1 108 ? -4.954 0.760 16.400 1.00 90.44 108 ALA A CA 1
ATOM 809 C C . ALA A 1 108 ? -3.877 1.719 16.938 1.00 90.44 108 ALA A C 1
ATOM 811 O O . ALA A 1 108 ? -3.730 2.854 16.480 1.00 90.44 108 ALA A O 1
ATOM 812 N N . GLY A 1 109 ? -3.165 1.264 17.972 1.00 86.50 109 GLY A N 1
ATOM 813 C CA . GLY A 1 109 ? -2.161 2.047 18.694 1.00 86.50 109 GLY A CA 1
ATOM 814 C C . GLY A 1 109 ? -0.779 2.035 18.035 1.00 86.50 109 GLY A C 1
ATOM 815 O O . GLY A 1 109 ? -0.651 1.855 16.833 1.00 86.50 109 GLY A O 1
ATOM 816 N N . LEU A 1 110 ? 0.262 2.233 18.846 1.00 86.06 110 LEU A N 1
ATOM 817 C CA . LEU A 1 110 ? 1.679 2.249 18.449 1.00 86.06 110 LEU A CA 1
ATOM 818 C C . LEU A 1 110 ? 2.364 0.879 18.618 1.00 86.06 110 LEU A C 1
ATOM 820 O O . LEU A 1 110 ? 3.538 0.712 18.270 1.00 86.06 110 LEU A O 1
ATOM 824 N N . GLU A 1 111 ? 1.685 -0.072 19.259 1.00 84.19 111 GLU A N 1
ATOM 825 C CA . GLU A 1 111 ? 2.179 -1.432 19.462 1.00 84.19 111 GLU A CA 1
ATOM 826 C C . GLU A 1 111 ? 2.190 -2.254 18.172 1.00 84.19 111 GLU A C 1
ATOM 828 O O . GLU A 1 111 ? 1.747 -1.830 17.119 1.00 84.19 111 GLU A O 1
ATOM 833 N N . ARG A 1 112 ? 2.691 -3.490 18.265 1.00 89.88 112 ARG A N 1
ATOM 834 C CA . ARG A 1 112 ? 2.514 -4.459 17.187 1.00 89.88 112 ARG A CA 1
ATOM 835 C C . ARG A 1 112 ? 1.071 -4.962 17.169 1.00 89.88 112 ARG A C 1
ATOM 837 O O . ARG A 1 112 ? 0.679 -5.745 18.045 1.00 89.88 112 ARG A O 1
ATOM 844 N N . ASN A 1 113 ? 0.351 -4.599 16.119 1.00 92.62 113 ASN A N 1
ATOM 845 C CA . ASN A 1 113 ? -1.047 -4.933 15.918 1.00 92.62 113 ASN A CA 1
ATOM 846 C C . ASN A 1 113 ? -1.213 -6.044 14.864 1.00 92.62 113 ASN A C 1
ATOM 848 O O . ASN A 1 113 ? -0.456 -6.151 13.897 1.00 92.62 113 ASN A O 1
ATOM 852 N N . PHE A 1 114 ? -2.195 -6.911 15.098 1.00 95.44 114 PHE A N 1
ATOM 853 C CA . PHE A 1 114 ? -2.739 -7.881 14.153 1.00 95.44 114 PHE A CA 1
ATOM 854 C C . PHE A 1 114 ? -4.188 -7.489 13.918 1.00 95.44 114 PHE A C 1
ATOM 856 O O . PHE A 1 114 ? -5.004 -7.599 14.832 1.00 95.44 114 PHE A O 1
ATOM 863 N N . ILE A 1 115 ? -4.490 -6.999 12.727 1.00 97.31 115 ILE A N 1
ATOM 864 C CA . ILE A 1 115 ? -5.772 -6.388 12.405 1.00 97.31 115 ILE A CA 1
ATOM 865 C C . ILE A 1 115 ? -6.406 -7.151 11.245 1.00 97.31 115 ILE A C 1
ATOM 867 O O . ILE A 1 115 ? -5.731 -7.444 10.261 1.00 97.31 115 ILE A O 1
ATOM 871 N N . SER A 1 116 ? -7.690 -7.468 11.383 1.00 98.06 116 SER A N 1
ATOM 872 C CA . SER A 1 116 ? -8.555 -7.984 10.323 1.00 98.06 116 SER A CA 1
ATOM 873 C C . SER A 1 116 ? -9.781 -7.077 10.225 1.00 98.06 116 SER A C 1
ATOM 875 O O . SER A 1 116 ? -10.437 -6.884 11.248 1.00 98.06 116 SER A O 1
ATOM 877 N N . GLY A 1 117 ? -10.087 -6.540 9.043 1.00 97.38 117 GLY A N 1
ATOM 878 C CA . GLY A 1 117 ? -11.362 -5.867 8.761 1.00 97.38 117 GLY A CA 1
ATOM 879 C C . GLY A 1 117 ? -12.489 -6.896 8.711 1.00 97.38 117 GLY A C 1
ATOM 880 O O . GLY A 1 117 ? -13.310 -6.977 9.618 1.00 97.38 117 GLY A O 1
ATOM 881 N N . GLY A 1 118 ? -12.378 -7.850 7.787 1.00 97.75 118 GLY A N 1
ATOM 882 C CA . GLY A 1 118 ? -13.273 -8.993 7.676 1.00 97.75 118 GLY A CA 1
ATOM 883 C C . GLY A 1 118 ? -14.125 -8.916 6.415 1.00 97.75 118 GLY A C 1
ATOM 884 O O . GLY A 1 118 ? -13.611 -9.125 5.323 1.00 97.75 118 GLY A O 1
ATOM 885 N N . ARG A 1 119 ? -15.444 -8.777 6.544 1.00 97.06 119 ARG A N 1
ATOM 886 C CA . ARG A 1 119 ? -16.358 -8.561 5.416 1.00 97.06 119 ARG A CA 1
ATOM 887 C C . ARG A 1 119 ? -16.986 -7.191 5.529 1.00 97.06 119 ARG A C 1
ATOM 889 O O . ARG A 1 119 ? -17.674 -6.963 6.508 1.00 97.06 119 ARG A O 1
ATOM 896 N N . GLY A 1 120 ? -17.045 -6.486 4.416 1.00 97.50 120 GLY A N 1
ATOM 897 C CA . GLY A 1 120 ? -17.660 -5.182 4.254 1.00 97.50 120 GLY A CA 1
ATOM 898 C C . GLY A 1 120 ? -16.590 -4.141 3.961 1.00 97.50 120 GLY A C 1
ATOM 899 O O . GLY A 1 120 ? -15.445 -4.477 3.727 1.00 97.50 120 GLY A O 1
ATOM 900 N N . ASP A 1 121 ? -17.010 -2.889 3.837 1.00 98.38 121 ASP A N 1
ATOM 901 C CA . ASP A 1 121 ? -16.093 -1.819 3.444 1.00 98.38 121 ASP A CA 1
ATOM 902 C C . ASP A 1 121 ? -15.510 -1.206 4.724 1.00 98.38 121 ASP A C 1
ATOM 904 O O . ASP A 1 121 ? -16.218 -0.433 5.390 1.00 98.38 121 ASP A O 1
ATOM 908 N N . ASP A 1 122 ? -14.271 -1.549 5.069 1.00 98.31 122 ASP A N 1
ATOM 909 C CA . ASP A 1 122 ? -13.674 -1.225 6.363 1.00 98.31 122 ASP A CA 1
ATOM 910 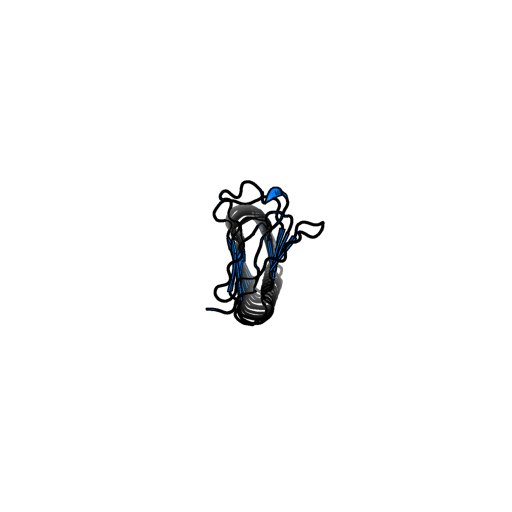C C . ASP A 1 122 ? -12.734 -0.013 6.304 1.00 98.31 122 ASP A C 1
ATOM 912 O O . ASP A 1 122 ? -12.087 0.294 5.301 1.00 98.31 122 ASP A O 1
ATOM 916 N N . GLN A 1 123 ? -12.640 0.713 7.418 1.00 98.44 123 GLN A N 1
ATOM 917 C CA . GLN A 1 123 ? -11.675 1.788 7.618 1.00 98.44 123 GLN A CA 1
ATOM 918 C C . GLN A 1 123 ? -10.708 1.407 8.738 1.00 98.44 123 GLN A C 1
ATOM 920 O O . GLN A 1 123 ? -11.078 1.368 9.912 1.00 98.44 123 GLN A O 1
ATOM 925 N N . ILE A 1 124 ? -9.442 1.207 8.389 1.00 98.31 124 ILE A N 1
ATOM 926 C CA . ILE A 1 124 ? -8.387 0.802 9.313 1.00 98.31 124 ILE A CA 1
ATOM 927 C C . ILE A 1 124 ? -7.335 1.908 9.382 1.00 98.31 124 ILE A C 1
ATOM 929 O O . ILE A 1 124 ? -6.786 2.347 8.375 1.00 98.31 124 ILE A O 1
ATOM 933 N N . THR A 1 125 ? -7.044 2.383 10.588 1.00 97.19 125 THR A N 1
ATOM 934 C CA . THR A 1 125 ? -5.965 3.333 10.857 1.00 97.19 125 THR A CA 1
ATOM 935 C C . THR A 1 125 ? -5.085 2.799 11.974 1.00 97.19 125 THR A C 1
ATOM 937 O O . THR A 1 125 ? -5.557 2.542 13.080 1.00 97.19 125 THR A O 1
ATOM 940 N N . ASP A 1 126 ? -3.796 2.662 11.694 1.00 94.00 126 ASP A N 1
ATOM 941 C CA . ASP A 1 126 ? -2.782 2.190 12.630 1.00 94.00 126 ASP A CA 1
ATOM 942 C C . ASP A 1 126 ? -1.705 3.268 12.818 1.00 94.00 126 ASP A C 1
ATOM 944 O O . ASP A 1 126 ? -1.263 3.884 11.850 1.00 94.00 126 ASP A O 1
ATOM 948 N N . ALA A 1 127 ? -1.318 3.562 14.063 1.00 88.75 127 ALA A N 1
ATOM 949 C CA . ALA A 1 127 ? -0.458 4.708 14.362 1.00 88.75 127 ALA A CA 1
ATOM 950 C C . ALA A 1 127 ? 1.052 4.411 14.238 1.00 88.75 127 ALA A C 1
ATOM 952 O O . ALA A 1 127 ? 1.852 5.351 14.280 1.00 88.75 127 ALA A O 1
ATOM 953 N N . GLY A 1 128 ? 1.455 3.143 14.093 1.00 88.88 128 GLY A N 1
ATOM 954 C CA . GLY A 1 128 ? 2.841 2.708 13.916 1.00 88.88 128 GLY A CA 1
ATOM 955 C C . GLY A 1 128 ? 3.099 1.316 14.496 1.00 88.88 128 GLY A C 1
ATOM 956 O O . GLY A 1 128 ? 2.184 0.62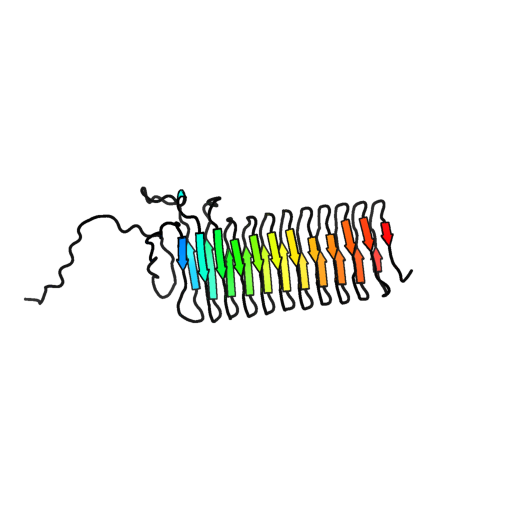4 14.917 1.00 88.88 128 GLY A O 1
ATOM 957 N N . GLY A 1 129 ? 4.364 0.907 14.565 1.00 90.75 129 GLY A N 1
ATOM 958 C CA . GLY A 1 129 ? 4.722 -0.455 14.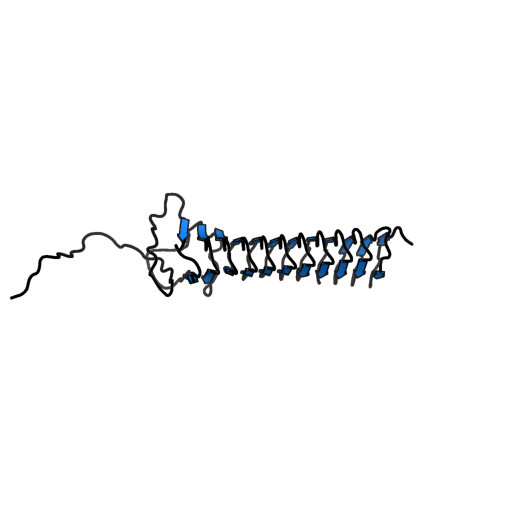974 1.00 90.75 129 GLY A CA 1
ATOM 959 C C . GLY A 1 129 ? 4.987 -1.349 13.763 1.00 90.75 129 GLY A C 1
ATOM 960 O O . GLY A 1 129 ? 5.065 -0.879 12.646 1.00 90.75 129 GLY A O 1
ATOM 961 N N . ASN A 1 130 ? 5.254 -2.642 13.975 1.00 94.50 130 ASN A N 1
ATOM 962 C CA . ASN A 1 130 ? 5.455 -3.575 12.852 1.00 94.50 130 ASN A CA 1
ATOM 963 C C . ASN A 1 130 ? 4.226 -4.470 12.738 1.00 94.50 130 ASN A C 1
ATOM 965 O O . ASN A 1 130 ? 4.155 -5.495 13.434 1.00 94.50 130 ASN A O 1
ATOM 969 N N . ASN A 1 131 ? 3.275 -4.075 11.909 1.00 95.56 131 ASN A N 1
ATOM 970 C CA . ASN A 1 131 ? 1.914 -4.578 11.969 1.00 95.56 131 ASN A CA 1
ATOM 971 C C . ASN A 1 131 ? 1.633 -5.660 10.930 1.00 95.56 131 ASN A C 1
ATOM 973 O O . ASN A 1 131 ? 2.372 -5.860 9.966 1.00 95.56 131 ASN A O 1
ATOM 977 N N . TRP A 1 132 ? 0.564 -6.407 11.180 1.00 98.00 132 TRP A N 1
ATOM 978 C CA . TRP A 1 132 ? -0.080 -7.260 10.193 1.00 98.00 132 TRP A CA 1
ATOM 979 C C . TRP A 1 132 ? -1.515 -6.781 10.041 1.00 98.00 132 TRP A C 1
ATOM 981 O O . TRP A 1 132 ? -2.264 -6.821 11.016 1.00 98.00 132 TRP A O 1
ATOM 991 N N . VAL A 1 133 ? -1.893 -6.358 8.843 1.00 98.62 133 VAL A N 1
ATOM 992 C CA . VAL A 1 133 ? -3.209 -5.796 8.548 1.00 98.62 133 VAL A CA 1
ATOM 993 C C . VAL A 1 133 ? -3.795 -6.500 7.327 1.00 98.62 133 VAL A C 1
ATOM 995 O O . VAL A 1 133 ? -3.121 -6.642 6.309 1.00 98.62 133 VAL A O 1
ATOM 998 N N . ASP A 1 134 ? -5.028 -6.976 7.448 1.00 98.75 134 ASP A N 1
ATOM 999 C CA . ASP A 1 134 ? -5.802 -7.606 6.375 1.00 98.75 134 ASP A CA 1
ATOM 1000 C C . ASP A 1 134 ? -7.170 -6.916 6.297 1.00 98.75 134 ASP A C 1
ATOM 1002 O O . ASP A 1 134 ? -7.873 -6.877 7.308 1.00 98.75 134 ASP A O 1
ATOM 1006 N N . GLY A 1 135 ? -7.514 -6.336 5.146 1.00 98.56 135 GLY A N 1
ATOM 1007 C CA . GLY A 1 135 ? -8.810 -5.699 4.889 1.00 98.56 135 GLY A CA 1
ATOM 1008 C C . GLY A 1 135 ? -9.909 -6.749 4.812 1.00 98.56 135 GLY A C 1
ATOM 1009 O O . GLY A 1 135 ? -10.714 -6.877 5.729 1.00 98.56 135 GLY A O 1
ATOM 1010 N N . GLY A 1 136 ? -9.813 -7.640 3.827 1.00 98.69 136 GLY A N 1
ATOM 1011 C CA . GLY A 1 136 ? -10.660 -8.819 3.707 1.00 98.69 136 GLY A CA 1
ATOM 1012 C C . GLY A 1 136 ? -11.528 -8.782 2.454 1.00 98.69 136 GLY A C 1
ATOM 1013 O O . GLY A 1 136 ? -11.011 -8.848 1.343 1.00 98.69 136 GLY A O 1
ATOM 1014 N N . ASP A 1 137 ? -12.848 -8.850 2.612 1.00 98.56 137 ASP A N 1
ATOM 1015 C CA . ASP A 1 137 ? -13.809 -8.713 1.514 1.00 98.56 137 ASP A CA 1
ATOM 1016 C C . ASP A 1 137 ? -14.473 -7.336 1.587 1.00 98.56 137 ASP A C 1
ATOM 1018 O O . ASP A 1 137 ? -15.155 -7.094 2.565 1.00 98.56 137 ASP A O 1
ATOM 1022 N N . GLY A 1 138 ? -14.490 -6.550 0.516 1.00 98.56 138 GLY A N 1
ATOM 1023 C CA . GLY A 1 138 ? -15.140 -5.237 0.467 1.00 98.56 138 GLY A CA 1
ATOM 1024 C C . GLY A 1 138 ? -14.157 -4.164 0.022 1.00 98.56 138 GLY A C 1
ATOM 1025 O O . GLY A 1 138 ? -13.041 -4.478 -0.342 1.00 98.56 138 GLY A O 1
ATOM 1026 N N . ILE A 1 139 ? -14.603 -2.914 -0.076 1.00 98.81 139 ILE A N 1
ATOM 1027 C CA . ILE A 1 139 ? -13.710 -1.803 -0.431 1.00 98.81 139 ILE A CA 1
ATOM 1028 C C . ILE A 1 139 ? -13.096 -1.245 0.847 1.00 98.81 139 ILE A C 1
ATOM 1030 O O . ILE A 1 139 ? -13.772 -0.515 1.579 1.00 98.81 139 ILE A O 1
ATOM 1034 N N . ASP A 1 140 ? -11.820 -1.533 1.063 1.00 98.81 140 ASP A N 1
ATOM 1035 C CA . ASP A 1 140 ? -11.138 -1.200 2.305 1.00 98.81 140 ASP A CA 1
ATOM 1036 C C . ASP A 1 140 ? -10.259 0.047 2.176 1.00 98.81 140 ASP A C 1
ATOM 1038 O O . ASP A 1 140 ? -9.660 0.339 1.139 1.00 98.81 140 ASP A O 1
ATOM 1042 N N . ASN A 1 141 ? -10.180 0.816 3.260 1.00 98.81 141 ASN A N 1
ATOM 1043 C CA . ASN A 1 141 ? -9.273 1.948 3.400 1.00 98.81 141 ASN A CA 1
ATOM 1044 C C . ASN A 1 141 ? -8.339 1.705 4.582 1.00 98.81 141 ASN A C 1
ATOM 1046 O O . ASN A 1 141 ? -8.747 1.828 5.740 1.00 98.81 141 ASN A O 1
ATOM 1050 N N . ILE A 1 142 ? -7.089 1.376 4.279 1.00 98.75 142 ILE A N 1
ATOM 1051 C CA . ILE A 1 142 ? -6.074 0.980 5.245 1.00 98.75 142 ILE A CA 1
ATOM 1052 C C . ILE A 1 142 ? -4.943 1.999 5.226 1.00 98.75 142 ILE A C 1
ATOM 1054 O O . ILE A 1 142 ? -4.257 2.166 4.221 1.00 98.75 142 ILE A O 1
ATOM 1058 N N . VAL A 1 143 ? -4.718 2.646 6.367 1.00 98.50 143 VAL A N 1
ATOM 1059 C CA . VAL A 1 143 ? -3.591 3.558 6.572 1.00 98.50 143 VAL A CA 1
ATOM 1060 C C . VAL A 1 143 ? -2.774 3.077 7.763 1.00 98.50 143 VAL A C 1
ATOM 1062 O O . VAL A 1 143 ? -3.287 3.054 8.885 1.00 98.50 143 VAL A O 1
ATOM 1065 N N . THR A 1 144 ? -1.512 2.707 7.546 1.00 97.38 144 THR A N 1
ATOM 1066 C CA . THR A 1 144 ? -0.592 2.320 8.628 1.00 97.38 144 THR A CA 1
ATOM 1067 C C . THR A 1 144 ? 0.478 3.369 8.849 1.00 97.38 144 THR A C 1
ATOM 1069 O O . THR A 1 144 ? 0.834 4.101 7.932 1.00 97.38 144 THR A O 1
ATOM 1072 N N . GLY A 1 145 ? 0.954 3.464 10.091 1.00 94.81 145 GLY A N 1
ATOM 1073 C CA . GLY A 1 145 ? 1.957 4.419 10.543 1.00 94.81 145 GLY A CA 1
ATOM 1074 C C . GLY A 1 145 ? 3.385 4.074 10.118 1.00 94.81 145 GLY A C 1
ATOM 1075 O O . GLY A 1 145 ? 3.637 3.438 9.103 1.00 94.81 145 GLY A O 1
ATOM 1076 N N . ASP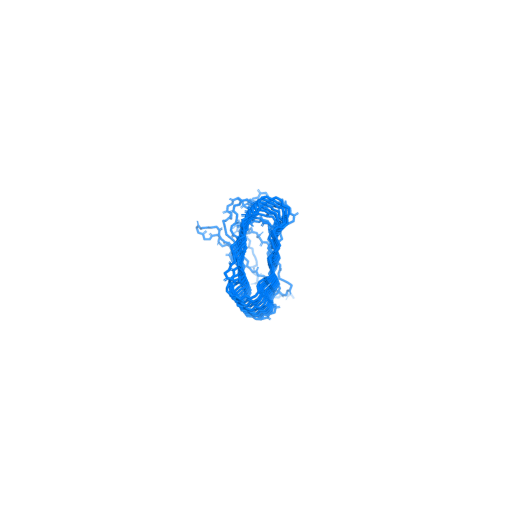 A 1 146 ? 4.343 4.520 10.930 1.00 94.25 146 ASP A N 1
ATOM 1077 C CA . ASP A 1 146 ? 5.745 4.135 10.770 1.00 94.25 146 ASP A CA 1
ATOM 1078 C C . ASP A 1 146 ? 5.994 2.700 11.262 1.00 94.25 146 ASP A C 1
ATOM 1080 O O . ASP A 1 146 ? 5.595 2.330 12.369 1.00 94.25 146 ASP A O 1
ATOM 1084 N N . GLY A 1 147 ? 6.809 1.955 10.523 1.00 95.69 147 GLY A N 1
ATOM 1085 C CA . GLY A 1 147 ? 7.337 0.648 10.883 1.00 95.69 147 GLY A CA 1
ATOM 1086 C C . GLY A 1 147 ? 7.325 -0.323 9.708 1.00 95.69 147 GLY A C 1
ATOM 1087 O O . GLY A 1 147 ? 7.135 0.057 8.567 1.00 95.69 147 GLY A O 1
ATOM 1088 N N . ASN A 1 148 ? 7.685 -1.582 9.953 1.00 97.44 148 ASN A N 1
ATOM 1089 C CA . ASN A 1 148 ? 7.730 -2.590 8.892 1.00 97.44 148 ASN A CA 1
ATOM 1090 C C . ASN A 1 148 ? 6.407 -3.350 8.889 1.00 97.44 148 ASN A C 1
ATOM 1092 O O . ASN A 1 148 ? 6.256 -4.313 9.654 1.00 97.44 148 ASN A O 1
ATOM 1096 N N . ASP A 1 149 ? 5.485 -2.913 8.045 1.00 98.12 149 ASP A N 1
ATOM 1097 C CA . ASP A 1 149 ? 4.131 -3.442 8.001 1.00 98.12 149 ASP A CA 1
ATOM 1098 C C . ASP A 1 149 ? 3.952 -4.523 6.933 1.00 98.12 149 ASP A C 1
ATOM 1100 O O . ASP A 1 149 ? 4.661 -4.595 5.925 1.00 98.12 149 ASP A O 1
ATOM 1104 N N . TRP A 1 150 ? 2.989 -5.402 7.188 1.00 98.56 150 TRP A N 1
ATOM 1105 C CA . TRP A 1 150 ? 2.467 -6.375 6.238 1.00 98.56 150 TRP A CA 1
ATOM 1106 C C . TRP A 1 150 ? 0.985 -6.075 6.027 1.00 98.56 150 TRP A C 1
ATOM 1108 O O . TRP A 1 150 ? 0.210 -6.214 6.972 1.00 98.56 150 TRP A O 1
ATOM 1118 N N . ILE A 1 151 ? 0.601 -5.673 4.817 1.00 98.88 151 ILE A N 1
ATOM 1119 C CA . ILE A 1 151 ? -0.735 -5.148 4.506 1.00 98.88 151 ILE A CA 1
ATOM 1120 C C . ILE A 1 151 ? -1.335 -5.922 3.332 1.00 98.88 151 ILE A C 1
ATOM 1122 O O . ILE A 1 151 ? -0.674 -6.108 2.315 1.00 98.88 151 ILE A O 1
ATOM 1126 N N . SER A 1 152 ? -2.579 -6.367 3.465 1.00 98.81 152 SER A N 1
ATOM 1127 C CA . SER A 1 152 ? -3.362 -7.039 2.422 1.00 98.81 152 SER A CA 1
ATOM 1128 C C . SER A 1 152 ? -4.713 -6.336 2.284 1.00 98.81 152 SER A C 1
ATOM 1130 O O . SER A 1 152 ? -5.391 -6.190 3.296 1.00 98.81 152 SER A O 1
ATOM 1132 N N . GLY A 1 153 ? -5.086 -5.899 1.077 1.00 98.75 153 GLY A N 1
ATOM 1133 C CA . GLY A 1 153 ? -6.423 -5.361 0.781 1.00 98.75 153 GLY A CA 1
ATOM 1134 C C . GLY A 1 153 ? -7.454 -6.483 0.713 1.00 98.75 153 GLY A C 1
ATOM 1135 O O . GLY A 1 153 ? -8.328 -6.590 1.563 1.00 98.75 153 GLY A O 1
ATOM 1136 N N . GLY A 1 154 ? -7.230 -7.448 -0.180 1.00 98.81 154 GLY A N 1
ATOM 1137 C CA . GLY A 1 154 ? -8.025 -8.668 -0.263 1.00 98.81 154 GLY A CA 1
ATOM 1138 C C . GLY A 1 154 ? -8.917 -8.687 -1.497 1.00 98.81 154 GLY A C 1
ATOM 1139 O O . GLY A 1 154 ? -8.428 -8.936 -2.601 1.00 98.81 154 GLY A O 1
ATOM 1140 N N . ARG A 1 155 ? -10.239 -8.595 -1.327 1.00 98.75 155 ARG A N 1
ATOM 1141 C CA . ARG A 1 155 ? -11.192 -8.478 -2.439 1.00 98.75 155 ARG A CA 1
ATOM 1142 C C . ARG A 1 155 ? -11.858 -7.120 -2.401 1.00 98.75 155 ARG A C 1
ATOM 1144 O O . ARG A 1 155 ? -12.744 -6.942 -1.587 1.00 98.75 155 ARG A O 1
ATOM 1151 N N . GLY A 1 156 ? -11.669 -6.310 -3.420 1.00 98.75 156 GLY A N 1
ATOM 1152 C CA . GLY A 1 156 ? -12.267 -4.993 -3.481 1.00 98.75 156 GLY A CA 1
ATOM 1153 C C . GLY A 1 156 ? -11.393 -4.069 -4.287 1.00 98.75 156 GLY A C 1
ATOM 1154 O O . GLY A 1 156 ? -10.411 -4.490 -4.867 1.00 98.75 156 GLY A O 1
ATOM 1155 N N . ASN A 1 157 ? -11.805 -2.816 -4.375 1.00 98.88 157 ASN A N 1
ATOM 1156 C CA . ASN A 1 157 ? -10.950 -1.787 -4.942 1.00 98.88 157 ASN A CA 1
ATOM 1157 C C . ASN A 1 157 ? -10.394 -1.003 -3.762 1.00 98.88 157 ASN A C 1
ATOM 1159 O O . ASN A 1 157 ? -11.051 -0.066 -3.300 1.00 98.88 157 ASN A O 1
ATOM 1163 N N . ASP A 1 158 ? -9.249 -1.427 -3.253 1.00 98.94 158 ASP A N 1
ATOM 1164 C CA . ASP A 1 158 ? -8.766 -1.038 -1.937 1.00 98.94 158 ASP A CA 1
ATOM 1165 C C . ASP A 1 158 ? -7.833 0.175 -2.007 1.00 98.94 158 ASP A C 1
ATOM 1167 O O . ASP A 1 158 ? -7.186 0.458 -3.017 1.00 98.94 158 ASP A O 1
ATOM 1171 N N . PHE A 1 159 ? -7.767 0.927 -0.911 1.00 98.88 159 PHE A N 1
ATOM 1172 C CA . PHE A 1 159 ? -6.794 1.995 -0.708 1.00 98.88 159 PHE A CA 1
ATOM 1173 C C . PHE A 1 159 ? -5.872 1.613 0.445 1.00 98.88 159 PHE A C 1
ATOM 1175 O O . PHE A 1 159 ? -6.319 1.521 1.587 1.00 98.88 159 PHE A O 1
ATOM 1182 N N . LEU A 1 160 ? -4.589 1.413 0.151 1.00 98.81 160 LEU A N 1
ATOM 1183 C CA . LEU A 1 160 ? -3.576 0.951 1.095 1.00 98.81 160 LEU A CA 1
ATOM 1184 C C . LEU A 1 160 ? -2.436 1.974 1.139 1.00 98.81 160 LEU A C 1
ATOM 1186 O O . LEU A 1 160 ? -1.742 2.138 0.143 1.00 98.81 160 LEU A O 1
ATOM 1190 N N . ASP A 1 161 ? -2.229 2.657 2.263 1.00 98.50 161 ASP A N 1
ATOM 1191 C CA . ASP A 1 161 ? -1.181 3.679 2.420 1.00 98.50 161 ASP A CA 1
ATOM 1192 C C . ASP A 1 161 ? -0.348 3.418 3.679 1.00 98.50 161 ASP A C 1
ATOM 1194 O O . ASP A 1 161 ? -0.838 3.548 4.803 1.00 98.50 161 ASP A O 1
ATOM 1198 N N . ALA A 1 162 ? 0.914 3.039 3.497 1.00 97.69 162 ALA A N 1
ATOM 1199 C CA . ALA A 1 162 ? 1.892 2.919 4.574 1.00 97.69 162 ALA A CA 1
ATOM 1200 C C . ALA A 1 162 ? 2.851 4.119 4.568 1.00 97.69 162 ALA A C 1
ATOM 1202 O O . ALA A 1 162 ? 3.159 4.682 3.515 1.00 97.69 162 ALA A O 1
ATOM 1203 N N . PHE A 1 163 ? 3.365 4.498 5.741 1.00 96.00 163 PHE A N 1
ATOM 1204 C CA . PHE A 1 163 ? 4.369 5.561 5.859 1.00 96.00 163 PHE A CA 1
ATOM 1205 C C . PHE A 1 163 ? 5.799 5.005 5.816 1.00 96.00 163 PHE A C 1
ATOM 1207 O O . PHE A 1 163 ? 6.203 4.381 4.846 1.00 96.00 163 PHE A O 1
ATOM 1214 N N . SER A 1 164 ? 6.648 5.304 6.800 1.00 96.00 164 SER A N 1
ATOM 1215 C CA . SER A 1 164 ? 8.054 4.900 6.732 1.00 96.00 164 SER A CA 1
ATOM 1216 C C . SER A 1 164 ? 8.277 3.467 7.207 1.00 96.00 164 SER A C 1
ATOM 1218 O O . SER A 1 164 ? 7.549 2.972 8.054 1.00 96.00 164 SER A O 1
ATOM 1220 N N . GLY A 1 165 ? 9.348 2.828 6.741 1.00 97.12 165 GLY A N 1
ATOM 1221 C CA . GLY A 1 165 ? 9.764 1.488 7.148 1.00 97.12 165 GLY A CA 1
ATOM 1222 C C . GLY A 1 165 ? 9.820 0.532 5.965 1.00 97.12 165 GLY A C 1
ATOM 1223 O O . GLY A 1 165 ? 9.720 0.951 4.831 1.00 97.12 165 GLY A O 1
ATOM 1224 N N . ARG A 1 166 ? 10.109 -0.750 6.204 1.00 98.38 166 ARG A N 1
ATOM 1225 C CA . ARG A 1 166 ? 10.146 -1.762 5.141 1.00 98.38 166 ARG A CA 1
ATOM 1226 C C . ARG A 1 166 ? 8.813 -2.491 5.084 1.00 98.38 166 ARG A C 1
ATOM 1228 O O . ARG A 1 166 ? 8.638 -3.486 5.796 1.00 98.38 166 ARG A O 1
ATOM 1235 N N . ASN A 1 167 ? 7.950 -2.032 4.202 1.00 98.62 167 ASN A N 1
ATOM 1236 C CA . ASN A 1 167 ? 6.582 -2.483 4.053 1.00 98.62 167 ASN A CA 1
ATOM 1237 C C . ASN A 1 167 ? 6.452 -3.586 3.001 1.00 98.62 167 ASN A C 1
ATOM 1239 O O . ASN A 1 167 ? 7.250 -3.706 2.064 1.00 98.62 167 ASN A O 1
ATOM 1243 N N . VAL A 1 168 ? 5.445 -4.433 3.190 1.00 98.81 168 VAL A N 1
ATOM 1244 C CA . VAL A 1 168 ? 5.028 -5.441 2.218 1.00 98.81 168 VAL A CA 1
ATOM 1245 C C . VAL A 1 168 ? 3.523 -5.324 2.028 1.00 98.81 168 VAL A C 1
ATOM 1247 O O . VAL A 1 168 ? 2.775 -5.555 2.976 1.00 98.81 168 VAL A O 1
ATOM 1250 N N . ILE A 1 169 ? 3.095 -4.946 0.826 1.00 98.88 169 ILE A N 1
ATOM 1251 C CA . ILE A 1 169 ? 1.712 -4.565 0.529 1.00 98.88 169 ILE A CA 1
ATOM 1252 C C . ILE A 1 169 ? 1.191 -5.405 -0.642 1.00 98.88 169 ILE A C 1
ATOM 1254 O O . ILE A 1 169 ? 1.839 -5.480 -1.688 1.00 98.88 169 ILE A O 1
ATOM 1258 N N . TRP A 1 170 ? 0.025 -6.027 -0.469 1.00 98.88 170 TRP A N 1
ATOM 1259 C CA . TRP A 1 170 ? -0.723 -6.711 -1.528 1.00 98.88 170 TRP A CA 1
ATOM 1260 C C . TRP A 1 170 ? -2.090 -6.055 -1.708 1.00 98.88 170 TRP A C 1
ATOM 1262 O O . TRP A 1 170 ? -2.829 -5.963 -0.731 1.00 98.88 170 TRP A O 1
ATOM 1272 N N . GLY A 1 171 ? -2.431 -5.666 -2.938 1.00 98.81 171 GLY A N 1
ATOM 1273 C CA . GLY A 1 171 ? -3.771 -5.193 -3.303 1.00 98.81 171 GLY A CA 1
ATOM 1274 C C . GLY A 1 171 ? -4.759 -6.353 -3.282 1.00 98.81 171 GLY A C 1
ATOM 1275 O O . GLY A 1 171 ? -5.507 -6.535 -2.326 1.00 98.81 171 GLY A O 1
ATOM 1276 N N . GLY A 1 172 ? -4.613 -7.272 -4.237 1.00 98.81 172 GLY A N 1
ATOM 1277 C CA . GLY A 1 172 ? -5.347 -8.531 -4.260 1.00 98.81 172 GLY A CA 1
ATOM 1278 C C . GLY A 1 172 ? -6.235 -8.663 -5.489 1.00 98.81 172 GLY A C 1
ATOM 1279 O O . GLY A 1 172 ? -5.747 -9.002 -6.570 1.00 98.81 172 GLY A O 1
ATOM 1280 N N . LEU A 1 173 ? -7.554 -8.593 -5.303 1.00 98.75 173 LEU A N 1
ATOM 1281 C CA . LEU A 1 173 ? -8.540 -8.649 -6.381 1.00 98.75 173 LEU A CA 1
ATOM 1282 C C . LEU A 1 173 ? -9.314 -7.336 -6.466 1.00 98.75 173 LEU A C 1
ATOM 1284 O O . LEU A 1 173 ? -10.154 -7.120 -5.610 1.00 98.75 173 LEU A O 1
ATOM 1288 N N . GLY A 1 174 ? -9.247 -6.660 -7.604 1.00 98.81 174 GLY A N 1
ATOM 1289 C CA . GLY A 1 174 ? -9.963 -5.420 -7.894 1.00 98.81 174 GLY A CA 1
ATOM 1290 C C . GLY A 1 174 ? -8.964 -4.330 -8.261 1.00 98.81 174 GLY A C 1
ATOM 1291 O O . GLY A 1 174 ? -7.786 -4.614 -8.375 1.00 98.81 174 GLY A O 1
ATOM 1292 N N . ASP A 1 175 ? -9.449 -3.135 -8.587 1.00 98.88 175 ASP A N 1
ATOM 1293 C CA . ASP A 1 175 ? -8.563 -2.037 -8.992 1.00 98.88 175 ASP A CA 1
ATOM 1294 C C . ASP A 1 175 ? -8.076 -1.295 -7.735 1.00 98.88 175 ASP A C 1
ATOM 1296 O O . ASP A 1 175 ? -8.845 -0.523 -7.149 1.00 98.88 175 ASP A O 1
ATOM 1300 N N . ASP A 1 176 ? -6.824 -1.518 -7.339 1.00 98.94 176 ASP A N 1
ATOM 1301 C CA . ASP A 1 176 ? -6.290 -1.084 -6.045 1.00 98.94 176 ASP A CA 1
ATOM 1302 C C . ASP A 1 176 ? -5.381 0.155 -6.140 1.00 98.94 176 ASP A C 1
ATOM 1304 O O . ASP A 1 176 ? -4.743 0.433 -7.160 1.00 98.94 176 ASP A O 1
ATOM 1308 N N . TRP A 1 177 ? -5.280 0.912 -5.046 1.00 98.88 177 TRP A N 1
ATOM 1309 C CA . TRP A 1 177 ? -4.272 1.957 -4.850 1.00 98.88 177 TRP A CA 1
ATOM 1310 C C . TRP A 1 177 ? -3.348 1.579 -3.693 1.00 98.88 177 TRP A C 1
ATOM 1312 O O . TRP A 1 177 ? -3.812 1.371 -2.574 1.00 98.88 177 TRP A O 1
ATOM 1322 N N . LEU A 1 178 ? -2.043 1.511 -3.953 1.00 98.88 178 LEU A N 1
ATOM 1323 C CA . LEU A 1 178 ? -1.010 1.127 -2.995 1.00 98.88 178 LEU A CA 1
ATOM 1324 C C . LEU A 1 178 ? 0.051 2.229 -2.879 1.00 98.88 178 LEU A C 1
ATOM 1326 O O . LEU A 1 178 ? 0.704 2.575 -3.865 1.00 98.88 178 LEU A O 1
ATOM 1330 N N . GLY A 1 179 ? 0.267 2.716 -1.661 1.00 98.75 179 GLY A N 1
ATOM 1331 C CA . GLY A 1 179 ? 1.315 3.646 -1.252 1.00 98.75 179 GLY A CA 1
ATOM 1332 C C . GLY A 1 179 ? 2.186 3.032 -0.156 1.00 98.75 179 GLY A C 1
ATOM 1333 O O . GLY A 1 179 ? 1.643 2.472 0.794 1.00 98.75 179 GLY A O 1
ATOM 1334 N N . SER A 1 180 ? 3.519 3.107 -0.262 1.00 98.00 180 SER A N 1
ATOM 1335 C CA . SER A 1 180 ? 4.419 2.548 0.772 1.00 98.00 180 SER A CA 1
ATOM 1336 C C . SER A 1 180 ? 5.337 3.542 1.476 1.00 98.00 180 SER A C 1
ATOM 1338 O O . SER A 1 180 ? 6.057 3.142 2.387 1.00 98.00 180 SER A O 1
ATOM 1340 N N . GLY A 1 181 ? 5.306 4.818 1.086 1.00 96.88 181 GLY A N 1
ATOM 1341 C CA . GLY A 1 181 ? 6.003 5.878 1.804 1.00 96.88 181 GLY A CA 1
ATOM 1342 C C . GLY A 1 181 ? 7.519 5.876 1.613 1.00 96.88 181 GLY A C 1
ATOM 1343 O O . GLY A 1 181 ? 8.000 6.417 0.631 1.00 96.88 181 GLY A O 1
ATOM 1344 N N . SER A 1 182 ? 8.298 5.435 2.598 1.00 96.62 182 SER A N 1
ATOM 1345 C CA . SER A 1 182 ? 9.766 5.444 2.474 1.00 96.62 182 SER A CA 1
ATOM 1346 C C . SER A 1 182 ? 10.385 4.212 3.107 1.00 96.62 182 SER A C 1
ATOM 1348 O O . SER A 1 182 ? 10.024 3.868 4.226 1.00 96.62 182 SER A O 1
ATOM 1350 N N . GLY A 1 183 ? 11.408 3.640 2.487 1.00 98.12 183 GLY A N 1
ATOM 1351 C CA . GLY A 1 183 ? 12.031 2.392 2.907 1.00 98.12 183 GLY A CA 1
ATOM 1352 C C . GLY A 1 183 ? 12.288 1.497 1.703 1.00 98.12 183 GLY A C 1
ATOM 1353 O O . GLY A 1 183 ? 12.276 1.971 0.592 1.00 98.12 183 GLY A O 1
ATOM 1354 N N . ASN A 1 184 ? 12.655 0.229 1.904 1.00 98.62 184 ASN A N 1
ATOM 1355 C CA . ASN A 1 184 ? 12.922 -0.671 0.765 1.00 98.62 184 ASN A CA 1
ATOM 1356 C C . ASN A 1 184 ? 11.763 -1.654 0.602 1.00 98.62 184 ASN A C 1
ATOM 1358 O O . ASN A 1 184 ? 11.852 -2.792 1.081 1.00 98.62 184 ASN A O 1
ATOM 1362 N N . ASP A 1 185 ? 10.697 -1.216 -0.033 1.00 98.88 185 ASP A N 1
ATOM 1363 C CA . ASP A 1 185 ? 9.379 -1.817 0.047 1.00 98.88 185 ASP A CA 1
ATOM 1364 C C . ASP A 1 185 ? 9.121 -2.873 -1.025 1.00 98.88 185 ASP A C 1
ATOM 1366 O O . ASP A 1 185 ? 9.883 -3.094 -1.976 1.00 98.88 185 ASP A O 1
ATOM 1370 N N . PHE A 1 186 ? 8.026 -3.598 -0.830 1.00 98.88 186 PHE A N 1
ATOM 1371 C CA . PHE A 1 186 ? 7.470 -4.498 -1.824 1.00 98.88 186 PHE A CA 1
ATOM 1372 C C . PHE A 1 186 ? 5.968 -4.259 -1.958 1.00 98.88 186 PHE A C 1
ATOM 1374 O O . PHE A 1 186 ? 5.244 -4.351 -0.968 1.00 98.88 186 PHE A O 1
ATOM 1381 N N . LEU A 1 187 ? 5.520 -4.001 -3.184 1.00 98.94 187 LEU A N 1
ATOM 1382 C CA . LEU A 1 187 ? 4.123 -3.788 -3.546 1.00 98.94 187 LEU A CA 1
ATOM 1383 C C . LEU A 1 187 ? 3.749 -4.763 -4.671 1.00 98.94 187 LEU A C 1
ATOM 1385 O O . LEU A 1 187 ? 4.491 -4.900 -5.649 1.00 98.94 187 LEU A O 1
ATOM 1389 N N . ASP A 1 188 ? 2.601 -5.421 -4.538 1.00 98.94 188 ASP A N 1
ATOM 1390 C CA . ASP A 1 188 ? 2.007 -6.308 -5.547 1.00 98.94 188 ASP A CA 1
ATOM 1391 C C . ASP A 1 188 ? 0.523 -5.947 -5.713 1.00 98.94 188 ASP A C 1
ATOM 1393 O O . ASP A 1 188 ? -0.250 -6.124 -4.770 1.00 98.94 188 ASP A O 1
ATOM 1397 N N . GLY A 1 189 ? 0.140 -5.406 -6.873 1.00 98.81 189 GLY A N 1
ATOM 1398 C CA . GLY A 1 189 ? -1.245 -5.005 -7.165 1.00 98.81 189 GLY A CA 1
ATOM 1399 C C . GLY A 1 189 ? -2.169 -6.216 -7.258 1.00 98.81 189 GLY A C 1
ATOM 1400 O O . GLY A 1 189 ? -3.166 -6.325 -6.552 1.00 98.81 189 GLY A O 1
ATOM 1401 N N . GLY A 1 190 ? -1.734 -7.238 -7.992 1.00 98.88 190 GLY A N 1
ATOM 1402 C CA . GLY A 1 190 ? -2.426 -8.513 -8.078 1.00 98.88 190 GLY A CA 1
ATOM 1403 C C . GLY A 1 190 ? -3.289 -8.605 -9.329 1.00 98.88 190 GLY A C 1
ATOM 1404 O O . GLY A 1 190 ? -2.781 -8.933 -10.404 1.00 98.88 190 GLY A O 1
ATOM 1405 N N . ARG A 1 191 ? -4.612 -8.506 -9.193 1.00 98.75 191 ARG A N 1
ATOM 1406 C CA . ARG A 1 191 ? -5.536 -8.523 -10.334 1.00 98.75 191 ARG A CA 1
ATOM 1407 C C . ARG A 1 191 ? -6.386 -7.270 -10.324 1.00 98.75 191 ARG A C 1
ATOM 1409 O O . ARG A 1 191 ? -7.248 -7.180 -9.468 1.00 98.75 191 ARG A O 1
ATOM 1416 N N . GLY A 1 192 ? -6.364 -6.532 -11.415 1.00 98.81 192 GLY A N 1
ATOM 1417 C CA . GLY A 1 192 ? -7.084 -5.278 -11.552 1.00 98.81 192 GLY A CA 1
ATOM 1418 C C . GLY A 1 192 ? -6.218 -4.303 -12.315 1.00 98.81 192 GLY A C 1
ATOM 1419 O O . GLY A 1 192 ? -5.180 -4.681 -12.837 1.00 98.81 192 GLY A O 1
ATOM 1420 N N . ASN A 1 193 ? -6.694 -3.079 -12.470 1.00 98.88 193 ASN A N 1
ATOM 1421 C CA . ASN A 1 193 ? -5.888 -1.984 -12.987 1.00 98.88 193 ASN A CA 1
ATOM 1422 C C . ASN A 1 193 ? -5.378 -1.200 -11.783 1.00 98.88 193 ASN A C 1
ATOM 1424 O O . ASN A 1 193 ? -6.072 -0.313 -11.278 1.00 98.88 193 ASN A O 1
ATOM 1428 N N . ASP A 1 194 ? -4.187 -1.556 -11.326 1.00 98.94 194 ASP A N 1
ATOM 1429 C CA . ASP A 1 194 ? -3.693 -1.128 -10.026 1.00 98.94 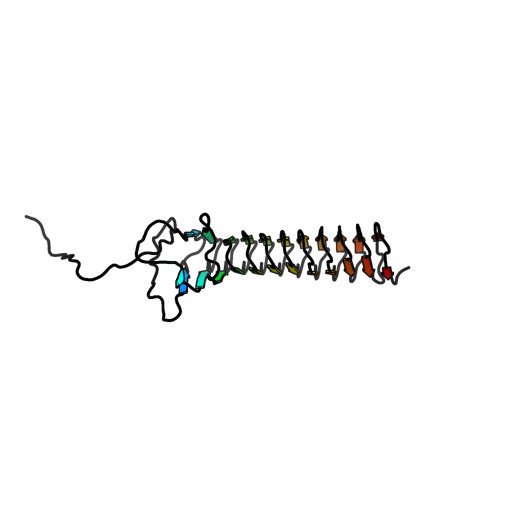194 ASP A CA 1
ATOM 1430 C C . ASP A 1 194 ? -2.804 0.113 -10.146 1.00 98.94 194 ASP A C 1
ATOM 1432 O O . ASP A 1 194 ? -2.128 0.343 -11.157 1.00 98.94 194 ASP A O 1
ATOM 1436 N N . LYS A 1 195 ? -2.779 0.937 -9.096 1.00 98.94 195 LYS A N 1
ATOM 1437 C CA . LYS A 1 195 ? -1.839 2.051 -8.957 1.00 98.94 195 LYS A CA 1
ATOM 1438 C C . LYS A 1 195 ? -0.900 1.816 -7.779 1.00 98.94 195 LYS A C 1
ATOM 1440 O O . LYS A 1 195 ? -1.338 1.846 -6.637 1.00 98.94 195 LYS A O 1
ATOM 1445 N N . LEU A 1 196 ? 0.394 1.670 -8.051 1.00 98.94 196 LEU A N 1
ATOM 1446 C CA . LEU A 1 196 ? 1.436 1.428 -7.051 1.00 98.94 196 LEU A CA 1
ATOM 1447 C C . LEU A 1 196 ? 2.410 2.612 -6.996 1.00 98.94 196 LEU A C 1
ATOM 1449 O O . LEU A 1 196 ? 2.957 3.001 -8.029 1.00 98.94 196 LEU A O 1
ATOM 1453 N N . ILE A 1 197 ? 2.647 3.155 -5.800 1.00 98.81 197 ILE A N 1
ATOM 1454 C CA . ILE A 1 197 ? 3.548 4.288 -5.544 1.00 98.81 197 ILE A CA 1
ATOM 1455 C C . ILE A 1 197 ? 4.431 3.987 -4.322 1.00 98.81 197 ILE A C 1
ATOM 1457 O O . ILE A 1 197 ? 3.911 3.881 -3.213 1.00 98.81 197 ILE A O 1
ATOM 1461 N N . SER A 1 198 ? 5.755 3.893 -4.475 1.00 96.94 198 SER A N 1
ATOM 1462 C CA . SER A 1 198 ? 6.653 3.617 -3.330 1.00 96.94 198 SER A CA 1
ATOM 1463 C C . SER A 1 198 ? 7.461 4.813 -2.822 1.00 96.94 198 SER A C 1
ATOM 1465 O O . SER A 1 198 ? 7.890 4.825 -1.676 1.00 96.94 198 SER A O 1
ATOM 1467 N N . ASN A 1 199 ? 7.552 5.879 -3.613 1.00 96.62 199 ASN A N 1
ATOM 1468 C CA . ASN A 1 199 ? 8.296 7.119 -3.375 1.00 96.62 199 ASN A CA 1
ATOM 1469 C C . ASN A 1 199 ? 9.800 6.989 -3.119 1.00 96.62 199 ASN A C 1
ATOM 1471 O O . ASN A 1 199 ? 10.535 7.625 -3.856 1.00 96.62 199 ASN A O 1
ATOM 1475 N N . GLY A 1 200 ? 10.287 6.361 -2.046 1.00 95.62 200 GLY A N 1
ATOM 1476 C CA . GLY A 1 200 ? 11.706 6.483 -1.700 1.00 95.62 200 GLY A CA 1
ATOM 1477 C C . GLY A 1 200 ? 12.331 5.262 -1.052 1.00 95.62 200 GLY A C 1
ATOM 1478 O O . GLY A 1 200 ? 11.932 4.868 0.035 1.00 95.62 200 GLY A O 1
ATOM 1479 N N . GLY A 1 201 ? 13.439 4.808 -1.626 1.00 98.44 201 GLY A N 1
ATOM 1480 C CA . GLY A 1 201 ? 14.260 3.672 -1.231 1.00 98.44 201 GLY A CA 1
ATOM 1481 C C . GLY A 1 201 ? 14.396 2.686 -2.391 1.00 98.44 201 GLY A C 1
ATOM 1482 O O . GLY A 1 201 ? 14.189 3.054 -3.525 1.00 98.44 201 GLY A O 1
ATOM 1483 N N . ASN A 1 202 ? 14.900 1.471 -2.155 1.00 98.75 202 ASN A N 1
ATOM 1484 C CA . ASN A 1 202 ? 15.100 0.496 -3.239 1.00 98.75 202 ASN A CA 1
ATOM 1485 C C . ASN A 1 202 ? 13.973 -0.530 -3.213 1.00 98.75 202 ASN A C 1
ATOM 1487 O O . ASN A 1 202 ? 14.030 -1.518 -2.460 1.00 98.75 202 ASN A O 1
ATOM 1491 N N . ASP A 1 203 ? 12.999 -0.316 -4.075 1.00 98.88 203 ASP A N 1
ATOM 1492 C CA . ASP A 1 203 ? 11.683 -0.912 -3.997 1.00 98.88 203 ASP A CA 1
ATOM 1493 C C . ASP A 1 203 ? 11.466 -2.000 -5.048 1.00 98.88 203 ASP A C 1
ATOM 1495 O O . ASP A 1 203 ? 12.238 -2.221 -5.995 1.00 98.88 203 ASP A O 1
ATOM 1499 N N . ARG A 1 204 ? 10.400 -2.771 -4.843 1.00 98.88 204 ARG A N 1
ATOM 1500 C CA . ARG A 1 204 ? 9.921 -3.776 -5.793 1.00 98.88 204 ARG A CA 1
ATOM 1501 C C . ARG A 1 204 ? 8.435 -3.598 -6.019 1.00 98.88 204 ARG A C 1
ATOM 1503 O O . ARG A 1 204 ? 7.657 -3.810 -5.098 1.00 98.88 204 ARG A O 1
ATOM 1510 N N . LEU A 1 205 ? 8.066 -3.281 -7.251 1.00 98.94 205 LEU A N 1
ATOM 1511 C CA . LEU A 1 205 ? 6.690 -3.000 -7.637 1.00 98.94 205 LEU A CA 1
ATOM 1512 C C . LEU A 1 205 ? 6.274 -4.000 -8.709 1.00 98.94 205 LEU A C 1
ATOM 1514 O O . LEU A 1 205 ? 6.902 -4.064 -9.772 1.00 98.94 205 LEU A O 1
ATOM 1518 N N . TRP A 1 206 ? 5.249 -4.800 -8.426 1.00 98.88 206 TRP A N 1
ATOM 1519 C CA . TRP A 1 206 ? 4.659 -5.762 -9.356 1.00 98.88 206 TRP A CA 1
ATOM 1520 C C . TRP A 1 206 ? 3.201 -5.378 -9.625 1.00 98.88 206 TRP A C 1
ATOM 1522 O O . TRP A 1 206 ? 2.406 -5.383 -8.697 1.00 98.88 206 TRP A O 1
ATOM 1532 N N . GLY A 1 207 ? 2.855 -5.050 -10.873 1.00 98.75 207 GLY A N 1
ATOM 1533 C CA . GLY A 1 207 ? 1.476 -4.697 -11.239 1.00 98.75 207 GLY A CA 1
ATOM 1534 C C . GLY A 1 207 ? 0.570 -5.920 -11.175 1.00 98.75 207 GLY A C 1
ATOM 1535 O O . GLY A 1 207 ? -0.284 -6.036 -10.307 1.00 98.75 207 GLY A O 1
ATOM 1536 N N . GLY A 1 208 ? 0.891 -6.932 -11.981 1.00 98.69 208 GLY A N 1
ATOM 1537 C CA . GLY A 1 208 ? 0.199 -8.214 -11.940 1.00 98.69 208 GLY A CA 1
ATOM 1538 C C . GLY A 1 208 ? -0.619 -8.458 -13.197 1.00 98.69 208 GLY A C 1
ATOM 1539 O O . GLY A 1 208 ? -0.060 -8.881 -14.212 1.00 98.69 208 GLY A O 1
ATOM 1540 N N . ALA A 1 209 ? -1.940 -8.371 -13.125 1.00 98.62 209 ALA A N 1
ATOM 1541 C CA . ALA A 1 209 ? -2.806 -8.594 -14.274 1.00 98.62 209 ALA A CA 1
ATOM 1542 C C . ALA A 1 209 ? -3.865 -7.505 -14.395 1.00 98.62 209 ALA A C 1
ATOM 1544 O O . ALA A 1 209 ? -4.763 -7.459 -13.568 1.00 98.62 209 ALA A O 1
ATOM 1545 N N . GLY A 1 210 ? -3.868 -6.826 -15.536 1.00 98.69 210 GLY A N 1
ATOM 1546 C CA . GLY A 1 210 ? -4.668 -5.648 -15.845 1.00 98.69 210 GLY A CA 1
ATOM 1547 C C . GLY A 1 210 ? -3.726 -4.531 -16.283 1.00 98.69 210 GLY A C 1
ATOM 1548 O O . GLY A 1 210 ? -2.559 -4.797 -16.532 1.00 98.69 210 GLY A O 1
ATOM 1549 N N . ASN A 1 211 ? -4.252 -3.333 -16.512 1.00 98.81 211 ASN A N 1
ATOM 1550 C CA . ASN A 1 211 ? -3.455 -2.215 -17.006 1.00 98.81 211 ASN A CA 1
ATOM 1551 C C . ASN A 1 211 ? -2.979 -1.378 -15.820 1.00 98.81 211 ASN A C 1
ATOM 1553 O O . ASN A 1 211 ? -3.721 -0.525 -15.326 1.00 98.81 211 ASN A O 1
ATOM 1557 N N . ASP A 1 212 ? -1.751 -1.617 -15.389 1.00 98.94 212 ASP A N 1
ATOM 1558 C CA . ASP A 1 212 ? -1.238 -1.116 -14.121 1.00 98.94 212 ASP A CA 1
ATOM 1559 C C . ASP A 1 212 ? -0.435 0.180 -14.295 1.00 98.94 212 ASP A C 1
ATOM 1561 O O . ASP A 1 212 ? 0.102 0.487 -15.363 1.00 98.94 212 ASP A O 1
ATOM 1565 N N . THR A 1 213 ? -0.337 0.977 -13.231 1.00 98.94 213 THR A N 1
ATOM 1566 C CA . THR A 1 213 ? 0.547 2.149 -13.150 1.00 98.94 213 THR A CA 1
ATOM 1567 C C . THR A 1 213 ? 1.486 2.010 -11.962 1.00 98.94 213 THR A C 1
ATOM 1569 O O . THR A 1 213 ? 1.044 2.008 -10.815 1.00 98.94 213 THR A O 1
ATOM 1572 N N . LEU A 1 214 ? 2.786 1.915 -12.236 1.00 98.88 214 LEU A N 1
ATOM 1573 C CA . LEU A 1 214 ? 3.845 1.732 -11.245 1.00 98.88 214 LEU A CA 1
ATOM 1574 C C . LEU A 1 214 ? 4.754 2.968 -11.236 1.00 98.88 214 LEU A C 1
ATOM 1576 O O . LEU A 1 214 ? 5.375 3.283 -12.251 1.00 98.88 214 LEU A O 1
ATOM 1580 N N . GLU A 1 215 ? 4.858 3.633 -10.088 1.00 98.88 215 GLU A N 1
ATOM 1581 C CA . GLU A 1 215 ? 5.694 4.817 -9.849 1.00 98.88 215 GLU A CA 1
ATOM 1582 C C . GLU A 1 215 ? 6.644 4.534 -8.668 1.00 98.88 215 GLU A C 1
ATOM 1584 O O . GLU A 1 215 ? 6.199 4.502 -7.521 1.00 98.88 215 GLU A O 1
ATOM 1589 N N . ALA A 1 216 ? 7.936 4.294 -8.923 1.00 98.56 216 ALA A N 1
ATOM 1590 C CA . ALA A 1 216 ? 8.852 3.874 -7.853 1.00 98.56 216 ALA A CA 1
ATOM 1591 C C . ALA A 1 216 ? 9.477 5.057 -7.089 1.00 98.56 216 ALA A C 1
ATOM 1593 O O . ALA A 1 216 ? 9.313 5.154 -5.876 1.00 98.56 216 ALA A O 1
ATOM 1594 N N . GLY A 1 217 ? 10.035 6.045 -7.792 1.00 98.50 217 GLY A N 1
ATOM 1595 C CA . GLY A 1 217 ? 10.501 7.292 -7.182 1.00 98.50 217 GLY A CA 1
ATOM 1596 C C . GLY A 1 217 ? 12.017 7.334 -6.993 1.00 98.50 217 GLY A C 1
ATOM 1597 O O . GLY A 1 217 ? 12.749 7.198 -7.964 1.00 98.50 217 GLY A O 1
ATOM 1598 N N . ASP A 1 218 ? 12.493 7.660 -5.794 1.00 98.44 218 ASP A N 1
ATOM 1599 C CA . ASP A 1 218 ? 13.916 7.781 -5.479 1.00 98.44 218 ASP A CA 1
ATOM 1600 C C . ASP A 1 218 ? 14.513 6.423 -5.082 1.00 98.44 218 ASP A C 1
ATOM 1602 O O . ASP A 1 218 ? 14.129 5.882 -4.056 1.00 98.44 218 ASP A O 1
ATOM 1606 N N . GLY A 1 219 ? 15.578 5.970 -5.740 1.00 98.50 219 GLY A N 1
ATOM 1607 C CA . GLY A 1 219 ? 16.350 4.784 -5.369 1.00 98.50 219 GLY A CA 1
ATOM 1608 C C . GLY A 1 219 ? 16.604 3.853 -6.550 1.00 98.50 219 GLY A C 1
ATOM 1609 O O . GLY A 1 219 ? 16.393 4.214 -7.693 1.00 98.50 219 GLY A O 1
ATOM 1610 N N . ASN A 1 220 ? 17.178 2.674 -6.292 1.00 98.81 220 ASN A N 1
ATOM 1611 C CA . ASN A 1 220 ? 17.444 1.698 -7.351 1.00 98.81 220 ASN A CA 1
ATOM 1612 C C . ASN A 1 220 ? 16.356 0.622 -7.348 1.00 98.81 220 ASN A C 1
ATOM 1614 O O . ASN A 1 220 ? 16.458 -0.381 -6.621 1.00 98.81 220 ASN A O 1
ATOM 1618 N N . ASP A 1 221 ? 15.360 0.796 -8.204 1.00 98.88 221 ASP A N 1
ATOM 1619 C CA . ASP A 1 221 ? 14.095 0.086 -8.108 1.00 98.88 221 ASP A CA 1
ATOM 1620 C C . ASP A 1 221 ? 13.964 -1.081 -9.080 1.00 98.88 221 ASP A C 1
ATOM 1622 O O . ASP A 1 221 ? 14.718 -1.273 -10.045 1.00 98.88 221 ASP A O 1
ATOM 1626 N N . ARG A 1 222 ? 12.993 -1.954 -8.796 1.00 98.88 222 ARG A N 1
ATOM 1627 C CA . ARG A 1 222 ? 12.634 -3.073 -9.672 1.00 98.88 222 ARG A CA 1
ATOM 1628 C C . ARG A 1 222 ? 11.147 -3.095 -9.948 1.00 98.88 222 ARG A C 1
ATOM 1630 O O . ARG A 1 222 ? 10.366 -3.562 -9.119 1.00 98.88 222 ARG A O 1
ATOM 1637 N N . LEU A 1 223 ? 10.790 -2.718 -11.166 1.00 98.88 223 LEU A N 1
ATOM 1638 C CA . LEU A 1 223 ? 9.414 -2.692 -11.633 1.00 98.88 223 LEU A CA 1
ATOM 1639 C C . LEU A 1 223 ? 9.160 -3.881 -12.557 1.00 98.88 223 LEU A C 1
ATOM 1641 O O . LEU A 1 223 ? 9.956 -4.189 -13.454 1.00 98.88 223 LEU A O 1
ATOM 1645 N N . ARG A 1 224 ? 8.030 -4.551 -12.348 1.00 98.75 224 ARG A N 1
ATOM 1646 C CA . ARG A 1 224 ? 7.513 -5.580 -13.246 1.00 98.75 224 ARG A CA 1
ATOM 1647 C C . ARG A 1 224 ? 6.052 -5.288 -13.536 1.00 98.75 224 ARG A C 1
ATOM 1649 O O . ARG A 1 224 ? 5.235 -5.380 -12.632 1.00 98.75 224 ARG A O 1
ATOM 1656 N N . ALA A 1 225 ? 5.771 -5.034 -14.803 1.00 98.25 225 ALA A N 1
ATOM 1657 C CA . ALA A 1 225 ? 4.457 -4.701 -15.326 1.00 98.25 225 ALA A CA 1
ATOM 1658 C C . ALA A 1 225 ? 3.448 -5.819 -15.020 1.00 98.25 225 ALA A C 1
ATOM 1660 O O . ALA A 1 225 ? 2.713 -5.771 -14.041 1.00 98.25 225 ALA A O 1
ATOM 1661 N N . GLY A 1 226 ? 3.575 -6.942 -15.730 1.00 98.00 226 GLY A N 1
ATOM 1662 C CA . GLY A 1 226 ? 2.648 -8.050 -15.587 1.00 98.00 226 GLY A CA 1
ATOM 1663 C C . GLY A 1 226 ? 1.998 -8.374 -16.917 1.00 98.00 226 GLY A C 1
ATOM 1664 O O . GLY A 1 226 ? 2.702 -8.628 -17.893 1.00 98.00 226 GLY A O 1
ATOM 1665 N N . ARG A 1 227 ? 0.676 -8.503 -16.938 1.00 97.62 227 ARG A N 1
ATOM 1666 C CA . ARG A 1 227 ? -0.109 -8.651 -18.164 1.00 97.62 227 ARG A CA 1
ATOM 1667 C C . ARG A 1 227 ? -1.020 -7.444 -18.295 1.00 97.62 227 ARG A C 1
ATOM 1669 O O . ARG A 1 227 ? -1.960 -7.376 -17.523 1.00 97.62 227 ARG A O 1
ATOM 1676 N N . GLY A 1 228 ? -0.905 -6.714 -19.387 1.00 98.00 228 GLY A N 1
ATOM 1677 C CA . GLY A 1 228 ? -1.790 -5.600 -19.696 1.00 98.00 228 GLY A CA 1
ATOM 1678 C C . GLY A 1 228 ? -0.994 -4.525 -20.403 1.00 98.00 228 GLY A C 1
ATOM 1679 O O . GLY A 1 228 ? 0.191 -4.714 -20.647 1.00 98.00 228 GLY A O 1
ATOM 1680 N N . ASP A 1 229 ? -1.669 -3.457 -20.802 1.00 98.50 229 ASP A N 1
ATOM 1681 C CA . ASP A 1 229 ? -0.988 -2.276 -21.321 1.00 98.50 229 ASP A CA 1
ATOM 1682 C C . ASP A 1 229 ? -0.606 -1.404 -20.116 1.00 98.50 229 ASP A C 1
ATOM 1684 O O . ASP A 1 229 ? -1.455 -0.685 -19.577 1.00 98.50 229 ASP A O 1
ATOM 1688 N N . ASP A 1 230 ? 0.648 -1.504 -19.677 1.00 98.75 230 ASP A N 1
ATOM 1689 C CA . ASP A 1 230 ? 1.094 -0.991 -18.379 1.00 98.75 230 ASP A CA 1
ATOM 1690 C C . ASP A 1 230 ? 1.869 0.335 -18.497 1.00 98.75 230 ASP A C 1
ATOM 1692 O O . ASP A 1 230 ? 2.403 0.695 -19.552 1.00 98.75 230 ASP A O 1
ATOM 1696 N N . GLN A 1 231 ? 1.962 1.083 -17.396 1.00 98.81 231 GLN A N 1
ATOM 1697 C CA . GLN A 1 231 ? 2.793 2.285 -17.276 1.00 98.81 231 GLN A CA 1
ATOM 1698 C C . GLN A 1 231 ? 3.809 2.116 -16.149 1.00 98.81 231 GLN A C 1
ATOM 1700 O O . GLN A 1 231 ? 3.435 1.890 -15.001 1.00 98.81 231 GLN A O 1
ATOM 1705 N N . LEU A 1 232 ? 5.098 2.221 -16.468 1.00 98.81 232 LEU A N 1
ATOM 1706 C CA . LEU A 1 232 ? 6.188 2.049 -15.512 1.00 98.81 232 LEU A CA 1
ATOM 1707 C C . LEU A 1 232 ? 7.066 3.297 -15.507 1.00 98.81 232 LEU A C 1
ATOM 1709 O O . LEU A 1 232 ? 7.628 3.662 -16.542 1.00 98.81 232 LEU A O 1
ATOM 1713 N N . PHE A 1 233 ? 7.225 3.891 -14.329 1.00 98.81 233 PHE A N 1
ATOM 1714 C CA . PHE A 1 233 ? 8.058 5.060 -14.078 1.00 98.81 233 PHE A CA 1
ATOM 1715 C C . PHE A 1 233 ? 9.096 4.713 -13.005 1.00 98.81 233 PHE A C 1
ATOM 1717 O O . PHE A 1 233 ? 8.730 4.492 -11.851 1.00 98.81 233 PHE A O 1
ATOM 1724 N N . GLY A 1 234 ? 10.369 4.628 -13.408 1.00 98.56 234 GLY A N 1
ATOM 1725 C CA . GLY A 1 234 ? 11.506 4.320 -12.528 1.00 98.56 234 GLY A CA 1
ATOM 1726 C C . GLY A 1 234 ? 11.754 5.454 -11.540 1.00 98.56 234 GLY A C 1
ATOM 1727 O O . GLY A 1 234 ? 11.340 5.370 -10.393 1.00 98.56 234 GLY A O 1
ATOM 1728 N N . GLY A 1 235 ? 12.256 6.583 -12.037 1.00 98.62 235 GLY A N 1
ATOM 1729 C CA . GLY A 1 235 ? 12.407 7.799 -11.241 1.00 98.62 235 GLY A CA 1
ATOM 1730 C C . GLY A 1 235 ? 13.868 8.207 -11.133 1.00 98.62 235 GLY A C 1
ATOM 1731 O O . GLY A 1 235 ? 14.510 8.435 -12.156 1.00 98.62 235 GLY A O 1
ATOM 1732 N N . GLU A 1 236 ? 14.372 8.413 -9.922 1.00 98.56 236 GLU A N 1
ATOM 1733 C CA . GLU A 1 236 ? 15.767 8.771 -9.668 1.00 98.56 236 GLU A CA 1
ATOM 1734 C C . GLU A 1 236 ? 16.566 7.543 -9.230 1.00 98.56 236 GLU A C 1
ATOM 1736 O O . GLU A 1 236 ? 16.472 7.146 -8.080 1.00 98.56 236 GLU A O 1
ATOM 1741 N N . GLY A 1 237 ? 17.472 7.035 -10.062 1.00 98.50 237 GLY A N 1
ATOM 1742 C CA . GLY A 1 237 ? 18.416 5.994 -9.650 1.00 98.50 237 GLY A CA 1
ATOM 1743 C C . GLY A 1 237 ? 18.657 4.976 -10.750 1.00 98.50 237 GLY A C 1
ATOM 1744 O O . GLY A 1 237 ? 18.312 5.198 -11.901 1.00 98.50 237 GLY A O 1
ATOM 1745 N N . ASP A 1 238 ? 19.348 3.887 -10.427 1.00 98.75 238 ASP A N 1
ATOM 1746 C CA . ASP A 1 238 ? 19.653 2.850 -11.413 1.00 98.75 238 ASP A CA 1
ATOM 1747 C C . ASP A 1 238 ? 18.584 1.750 -11.358 1.00 98.75 238 ASP A C 1
ATOM 1749 O O . ASP A 1 238 ? 18.706 0.774 -10.602 1.00 98.75 238 ASP A O 1
ATOM 1753 N N . ASP A 1 239 ? 17.556 1.881 -12.193 1.00 98.81 239 ASP A N 1
ATOM 1754 C CA . ASP A 1 239 ? 16.359 1.046 -12.134 1.00 98.81 239 ASP A CA 1
ATOM 1755 C C . ASP A 1 239 ? 16.405 -0.167 -13.061 1.00 98.81 239 ASP A C 1
ATOM 1757 O O . ASP A 1 239 ? 17.082 -0.223 -14.094 1.00 98.81 239 ASP A O 1
ATOM 1761 N N . THR A 1 240 ? 15.622 -1.188 -12.715 1.00 98.75 240 THR A N 1
ATOM 1762 C CA . THR A 1 240 ? 15.312 -2.314 -13.599 1.00 98.75 240 THR A CA 1
ATOM 1763 C C . THR A 1 240 ? 13.818 -2.383 -13.871 1.00 98.75 240 THR A C 1
ATOM 1765 O O . THR A 1 240 ? 13.047 -2.783 -13.002 1.00 98.75 240 THR A O 1
ATOM 1768 N N . LEU A 1 241 ? 13.421 -2.106 -15.110 1.00 98.69 241 LEU A N 1
ATOM 1769 C CA . LEU A 1 241 ? 12.026 -2.105 -15.540 1.00 98.69 241 LEU A CA 1
ATOM 1770 C C . LEU A 1 241 ? 11.788 -3.274 -16.494 1.00 98.69 241 LEU A C 1
ATOM 1772 O O . LEU A 1 241 ? 12.527 -3.467 -17.463 1.00 98.69 241 LEU A O 1
ATOM 1776 N N . THR A 1 242 ? 10.787 -4.099 -16.195 1.00 98.56 242 THR A N 1
ATOM 1777 C CA . THR A 1 242 ? 10.3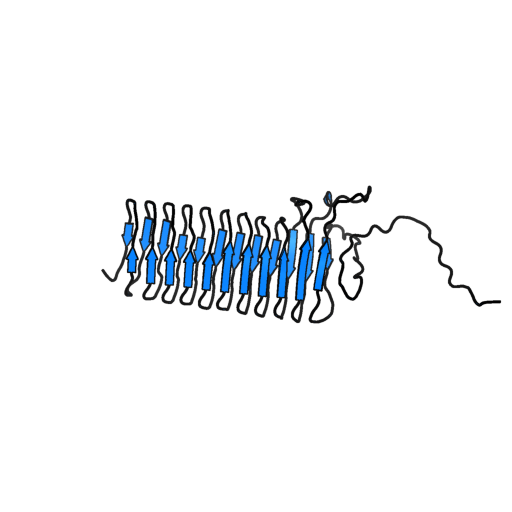98 -5.239 -17.032 1.00 98.56 242 THR A CA 1
ATOM 1778 C C . THR A 1 242 ? 8.941 -5.113 -17.455 1.00 98.56 242 THR A C 1
ATOM 1780 O O . THR A 1 242 ? 8.052 -5.276 -16.619 1.00 98.56 242 THR A O 1
ATOM 1783 N N . GLY A 1 243 ? 8.732 -4.859 -18.745 1.00 97.12 243 GLY A N 1
ATOM 1784 C CA . GLY A 1 243 ? 7.433 -4.884 -19.410 1.00 97.12 243 GLY A CA 1
ATOM 1785 C C . GLY A 1 243 ? 6.939 -6.303 -19.698 1.00 97.12 243 GLY A C 1
ATOM 1786 O O . GLY A 1 243 ? 7.381 -7.297 -19.101 1.00 97.12 243 GLY A O 1
ATOM 1787 N N . SER A 1 244 ? 6.028 -6.400 -20.651 1.00 95.12 244 SER A N 1
ATOM 1788 C CA . SER A 1 244 ? 5.347 -7.608 -21.077 1.00 95.12 244 SER A CA 1
ATOM 1789 C C . SER A 1 244 ? 5.371 -7.731 -22.608 1.00 95.12 244 SER A C 1
ATOM 1791 O O . SER A 1 244 ? 6.298 -7.269 -23.270 1.00 95.12 244 SER A O 1
ATOM 1793 N N . ALA A 1 245 ? 4.442 -8.499 -23.179 1.00 94.38 245 ALA A N 1
ATOM 1794 C CA . ALA A 1 245 ? 4.246 -8.577 -24.632 1.00 94.38 245 ALA A CA 1
ATOM 1795 C C . ALA A 1 245 ? 3.100 -7.669 -25.116 1.00 94.38 245 ALA A C 1
ATOM 1797 O O . ALA A 1 245 ? 2.800 -7.652 -26.311 1.00 94.38 245 ALA A O 1
ATOM 1798 N N . ALA A 1 246 ? 2.407 -7.022 -24.178 1.00 95.81 246 ALA A N 1
ATOM 1799 C CA . ALA A 1 246 ? 1.393 -6.011 -24.427 1.00 95.81 246 ALA A CA 1
ATOM 1800 C C . ALA A 1 246 ? 2.048 -4.621 -24.521 1.00 95.81 246 ALA A C 1
ATOM 1802 O O . ALA A 1 246 ? 3.269 -4.521 -24.446 1.00 95.81 246 ALA A O 1
ATOM 1803 N N . ALA A 1 247 ? 1.254 -3.591 -24.823 1.00 96.62 247 ALA A N 1
ATOM 1804 C CA . ALA A 1 247 ? 1.784 -2.292 -25.209 1.00 96.62 247 ALA A CA 1
ATOM 1805 C C . ALA A 1 247 ? 2.103 -1.433 -23.981 1.00 96.62 247 ALA A C 1
ATOM 1807 O O . ALA A 1 247 ? 1.231 -0.724 -23.479 1.00 96.62 247 ALA A O 1
ATOM 1808 N N . ASP A 1 248 ? 3.370 -1.428 -23.566 1.00 97.88 248 ASP A N 1
ATOM 1809 C CA . ASP A 1 248 ? 3.785 -0.771 -22.325 1.00 97.88 248 ASP A CA 1
ATOM 1810 C C . ASP A 1 248 ? 4.365 0.637 -22.556 1.00 97.88 248 ASP A C 1
ATOM 1812 O O . ASP A 1 248 ? 5.107 0.919 -23.510 1.00 97.88 248 ASP A O 1
ATOM 1816 N N . LEU A 1 249 ? 4.068 1.567 -21.650 1.00 97.94 249 LEU A N 1
ATOM 1817 C CA . LEU A 1 249 ? 4.762 2.847 -21.526 1.00 97.94 249 LEU A CA 1
ATOM 1818 C C . LEU A 1 249 ? 5.820 2.723 -20.430 1.00 97.94 249 LEU A C 1
ATOM 1820 O O . LEU A 1 249 ? 5.485 2.627 -19.256 1.00 97.94 249 LEU A O 1
ATOM 1824 N N . ILE A 1 250 ? 7.096 2.757 -20.808 1.00 98.25 250 ILE A N 1
ATOM 1825 C CA . ILE A 1 250 ? 8.205 2.609 -19.863 1.00 98.25 250 ILE A CA 1
ATOM 1826 C C . ILE A 1 250 ? 9.077 3.860 -19.915 1.00 98.25 250 ILE A C 1
ATOM 1828 O O . ILE A 1 250 ? 9.656 4.173 -20.959 1.00 98.25 250 ILE A O 1
ATOM 1832 N N . ASP A 1 251 ? 9.185 4.542 -18.780 1.00 98.38 251 ASP A N 1
ATOM 1833 C CA . ASP A 1 251 ? 10.120 5.635 -18.540 1.00 98.38 251 ASP A CA 1
ATOM 1834 C C . ASP A 1 251 ? 11.046 5.252 -17.381 1.00 98.38 251 ASP A C 1
ATOM 1836 O O . ASP A 1 251 ? 10.611 5.082 -16.245 1.00 98.38 251 ASP A O 1
ATOM 1840 N N . GLY A 1 252 ? 12.335 5.083 -17.674 1.00 97.62 252 GLY A N 1
ATOM 1841 C CA . GLY A 1 252 ? 13.324 4.783 -16.639 1.00 97.62 252 GLY A CA 1
ATOM 1842 C C . GLY A 1 252 ? 13.647 5.985 -15.750 1.00 97.62 252 GLY A C 1
ATOM 1843 O O . GLY A 1 252 ? 14.163 5.791 -14.666 1.00 97.62 252 GLY A O 1
ATOM 1844 N N . GLY A 1 253 ? 13.352 7.215 -16.180 1.00 98.31 253 GLY A N 1
ATOM 1845 C CA . GLY A 1 253 ? 13.781 8.409 -15.458 1.00 98.31 253 GLY A CA 1
ATOM 1846 C C . GLY A 1 253 ? 15.295 8.653 -15.533 1.00 98.31 253 GLY A C 1
ATOM 1847 O O . GLY A 1 253 ? 15.946 8.376 -16.549 1.00 98.31 253 GLY A O 1
ATOM 1848 N N . ASN A 1 254 ? 15.843 9.249 -14.477 1.00 98.12 254 ASN A N 1
ATOM 1849 C CA . ASN A 1 254 ? 17.269 9.542 -14.341 1.00 98.12 254 ASN A CA 1
ATOM 1850 C C . ASN A 1 254 ? 18.060 8.266 -13.995 1.00 98.12 254 ASN A C 1
ATOM 1852 O O . ASN A 1 254 ? 17.474 7.264 -13.626 1.00 98.12 254 ASN A O 1
ATOM 1856 N N . GLY A 1 255 ? 19.392 8.306 -14.124 1.00 97.75 255 GLY A N 1
ATOM 1857 C CA . GLY A 1 255 ? 20.280 7.176 -13.795 1.00 97.75 255 GLY A CA 1
ATOM 1858 C C . GLY A 1 255 ? 20.515 6.159 -14.922 1.00 97.75 255 GLY A C 1
ATOM 1859 O O . GLY A 1 255 ? 20.085 6.344 -16.067 1.00 97.75 255 GLY A O 1
ATOM 1860 N N . ASP A 1 256 ? 21.293 5.115 -14.617 1.00 98.44 256 ASP A N 1
ATOM 1861 C CA . ASP A 1 256 ? 21.708 4.074 -15.564 1.00 98.44 256 ASP A CA 1
ATOM 1862 C C . ASP A 1 256 ? 20.716 2.894 -15.551 1.00 98.44 256 ASP A C 1
ATOM 1864 O O . ASP A 1 256 ? 20.923 1.851 -14.925 1.00 98.44 256 ASP A O 1
ATOM 1868 N N . ASN A 1 257 ? 19.635 3.049 -16.315 1.00 98.44 257 ASN A N 1
ATOM 1869 C CA . ASN A 1 257 ? 18.486 2.144 -16.287 1.00 98.44 257 ASN A CA 1
ATOM 1870 C C . ASN A 1 257 ? 18.626 0.893 -17.173 1.00 98.44 257 ASN A C 1
ATOM 1872 O O . ASN A 1 257 ? 19.118 0.931 -18.305 1.00 98.44 257 ASN A O 1
ATOM 1876 N N . THR A 1 258 ? 18.109 -0.238 -16.685 1.00 98.38 258 THR A N 1
ATOM 1877 C CA . THR A 1 258 ? 17.958 -1.494 -17.434 1.00 98.38 258 THR A CA 1
ATOM 1878 C C . THR A 1 258 ? 16.492 -1.748 -17.768 1.00 98.38 258 THR A C 1
ATOM 1880 O O . THR A 1 258 ? 15.713 -2.148 -16.907 1.00 98.38 258 THR A O 1
ATOM 1883 N N . ILE A 1 259 ? 16.133 -1.629 -19.047 1.00 97.69 259 ILE A N 1
ATOM 1884 C CA . ILE A 1 259 ? 14.772 -1.889 -19.533 1.00 97.69 259 ILE A CA 1
ATOM 1885 C C . ILE A 1 259 ? 14.735 -3.215 -20.298 1.00 97.69 259 ILE A C 1
ATOM 1887 O O . ILE A 1 259 ? 15.567 -3.469 -21.174 1.00 97.69 259 ILE A O 1
ATOM 1891 N N . ARG A 1 260 ? 13.775 -4.077 -19.954 1.00 96.75 260 ARG A N 1
ATOM 1892 C CA . ARG A 1 260 ? 13.455 -5.308 -20.686 1.00 96.75 260 ARG A CA 1
ATOM 1893 C C . ARG A 1 260 ? 11.988 -5.293 -21.069 1.00 96.75 260 ARG A C 1
ATOM 1895 O O . ARG A 1 260 ? 11.132 -5.438 -20.208 1.00 96.75 260 ARG A O 1
ATOM 1902 N N . ASP A 1 261 ? 11.729 -5.192 -22.355 1.00 93.00 261 ASP A N 1
ATOM 1903 C CA . ASP A 1 261 ? 10.385 -5.174 -22.909 1.00 93.00 261 ASP A CA 1
ATOM 1904 C C . ASP A 1 261 ? 10.333 -6.171 -24.066 1.00 93.00 261 ASP A C 1
ATOM 1906 O O . ASP A 1 261 ? 11.348 -6.354 -24.744 1.00 93.00 261 ASP A O 1
ATOM 1910 N N . THR A 1 262 ? 9.230 -6.903 -24.235 1.00 87.06 262 THR A N 1
ATOM 1911 C CA . THR A 1 262 ? 9.157 -7.945 -25.282 1.00 87.06 262 THR A CA 1
ATOM 1912 C C . THR A 1 262 ? 8.340 -7.535 -26.497 1.00 87.06 262 THR A C 1
ATOM 1914 O O . THR A 1 262 ? 8.356 -8.256 -27.499 1.00 87.06 262 THR A O 1
ATOM 1917 N N . ASP A 1 263 ? 7.671 -6.386 -26.440 1.00 81.50 263 ASP A N 1
ATOM 1918 C CA . ASP A 1 263 ? 6.934 -5.798 -27.557 1.00 81.50 263 ASP A CA 1
ATOM 1919 C C . ASP A 1 263 ? 7.772 -4.790 -28.391 1.00 81.50 263 ASP A C 1
ATOM 1921 O O . ASP A 1 263 ? 7.324 -4.351 -29.458 1.00 81.50 263 ASP A O 1
ATOM 1925 N N . ARG A 1 264 ? 9.004 -4.478 -27.951 1.00 59.56 264 ARG A N 1
ATOM 1926 C CA . ARG A 1 264 ? 9.955 -3.514 -28.544 1.00 59.56 264 ARG A CA 1
ATOM 1927 C C . ARG A 1 264 ? 11.331 -4.112 -28.837 1.00 59.56 264 ARG A C 1
ATOM 1929 O O . ARG A 1 264 ? 11.953 -3.639 -29.819 1.00 59.56 264 ARG A O 1
#

Sequence (264 aa):
MSPAFMKSIESLEARRLLSATLRGHTLRVAGDADTDNTIIVSPSDAGDQVQVNLDLEAAQFFTLADVRRIIVSGRNGDDTLTIDESRGGFGKILVYLDGGEGKDIINAGLERNFISGGRGDDQITDAGGNNWVDGGDGIDNIVTGDGNDWISGGRGNDFLDAFSGRNVIWGGLGDDWLGSGSGNDFLDGGRGNDKLISNGGNDRLWGGAGNDTLEAGDGNDRLRAGRGDDQLFGGEGDDTLTGSAAADLIDGGNGDNTIRDTDR